Protein AF-A0A3C0IDY6-F1 (afdb_monomer_lite)

Sequence (272 aa):
MGIVRLNALDYLTVDVAVYFWAVVWLWIIHLKKWHWLWVAAPLACLHKEVFLALMIWVALALLIFPPCRAHWMPWREYWGVVLVCVLVLGWVSHQLPATGAPLHSNPVFTLLFYTKKMLLHPTRLWNGLLALATTFGALSWVLVFAKRTTLWQWGLPFWMGWLVIAHWLLALLAGDETTRIYFLSFPFAATWAAVVGKKTPWRLWVAAWLLSLPWLRVLGTIPERAIFWEAAHTWYVEFMPWGTQMGWAAYWLFCGGALWWFFEAKLRKTPL

Foldseek 3Di:
DQVCVLCVVVCPPQLVLLLVLLVVVVVCQVVVVLVCLLPSQLVSCVSPVVSLLLLVLLLVVCVVCVQPPDDRDHSVSSVVSSVSSVVSVVVCCVVCPDVPDPPCPDVVNLLVVLVVVCVVCVVLVLLLVLLLCLQQPLLVLVLVLLPPPPCPPPDLLVSLVSSLVSQSVVLSSNGQCSNVSNNSNCVSSVVNCVVSVVPPDVVLVVLRVVLNCVSPVVVDDQPDCVPCVVSNQCNRSSRPDPVVSVVSVVSSVVSSVVSVVVVVVVVVVDDD

pLDDT: mean 76.51, std 13.38, range [39.91, 94.56]

Radius of gyration: 19.97 Å; chains: 1; bounding box: 65×39×49 Å

Structure (mmCIF, N/CA/C/O backbone):
data_AF-A0A3C0IDY6-F1
#
_entry.id   AF-A0A3C0IDY6-F1
#
loop_
_atom_site.group_PDB
_atom_site.id
_atom_site.type_symbol
_atom_site.label_atom_id
_atom_site.label_alt_id
_atom_site.label_comp_id
_atom_site.label_asym_id
_atom_site.label_entity_id
_atom_site.label_seq_id
_atom_site.pdbx_PDB_ins_code
_atom_site.Cartn_x
_atom_site.Cartn_y
_atom_site.Cartn_z
_atom_site.occupancy
_atom_site.B_iso_or_equiv
_atom_site.auth_seq_id
_atom_site.auth_comp_id
_atom_site.auth_asym_id
_atom_site.auth_atom_id
_atom_site.pdbx_PDB_model_num
ATOM 1 N N . MET A 1 1 ? -3.046 -17.104 -7.832 1.00 46.84 1 MET A N 1
ATOM 2 C CA . MET A 1 1 ? -1.936 -16.500 -7.065 1.00 46.84 1 MET A CA 1
ATOM 3 C C . MET A 1 1 ? -0.765 -16.205 -8.003 1.00 46.84 1 MET A C 1
ATOM 5 O O . MET A 1 1 ? 0.365 -16.505 -7.661 1.00 46.84 1 MET A O 1
ATOM 9 N N . GLY A 1 2 ? -0.989 -15.649 -9.196 1.00 41.00 2 GLY A N 1
ATOM 10 C CA . GLY A 1 2 ? 0.091 -15.564 -10.179 1.00 41.00 2 GLY A CA 1
ATOM 11 C C . GLY A 1 2 ? 0.975 -14.316 -10.046 1.00 41.00 2 GLY A C 1
ATOM 12 O O . GLY A 1 2 ? 2.184 -14.462 -9.951 1.00 41.00 2 GLY A O 1
ATOM 13 N N . ILE A 1 3 ? 0.402 -13.118 -9.865 1.00 48.12 3 ILE A N 1
ATOM 14 C CA . ILE A 1 3 ? 1.191 -11.895 -9.573 1.00 48.12 3 ILE A CA 1
ATOM 15 C C . ILE A 1 3 ? 1.840 -11.977 -8.177 1.00 48.12 3 ILE A C 1
ATOM 17 O O . ILE A 1 3 ? 2.997 -11.613 -7.997 1.00 48.12 3 ILE A O 1
ATOM 21 N N . VAL A 1 4 ? 1.127 -12.565 -7.207 1.00 47.84 4 VAL A N 1
ATOM 22 C CA . VAL A 1 4 ? 1.654 -12.846 -5.859 1.00 47.84 4 VAL A CA 1
ATOM 23 C C . VAL A 1 4 ? 2.837 -13.820 -5.908 1.00 47.84 4 VAL A C 1
ATOM 25 O O . VAL A 1 4 ? 3.793 -13.619 -5.175 1.00 47.84 4 VAL A O 1
ATOM 28 N N . ARG A 1 5 ? 2.817 -14.843 -6.780 1.00 43.38 5 ARG A N 1
ATOM 29 C CA . ARG A 1 5 ? 3.939 -15.789 -6.957 1.00 43.38 5 ARG A CA 1
ATOM 30 C C . ARG A 1 5 ? 5.095 -15.221 -7.791 1.00 43.38 5 ARG A C 1
ATOM 32 O O . ARG A 1 5 ? 6.237 -15.554 -7.509 1.00 43.38 5 ARG A O 1
ATOM 39 N N . LEU A 1 6 ? 4.816 -14.384 -8.792 1.00 50.59 6 LEU A N 1
ATOM 40 C CA . LEU A 1 6 ? 5.847 -13.661 -9.552 1.00 50.59 6 LEU A CA 1
ATOM 41 C C . LEU A 1 6 ? 6.638 -12.735 -8.646 1.00 50.59 6 LEU A C 1
ATOM 43 O O . LEU A 1 6 ? 7.865 -12.736 -8.683 1.00 50.59 6 LEU A O 1
ATOM 47 N N . ASN A 1 7 ? 5.922 -12.019 -7.780 1.00 50.59 7 ASN A N 1
ATOM 48 C CA . ASN A 1 7 ? 6.568 -11.272 -6.731 1.00 50.59 7 ASN A CA 1
ATOM 49 C C . ASN A 1 7 ? 7.201 -12.243 -5.722 1.00 50.59 7 ASN A C 1
ATOM 51 O O . ASN A 1 7 ? 8.327 -11.960 -5.369 1.00 50.59 7 ASN A O 1
ATOM 55 N N . ALA A 1 8 ? 6.601 -13.391 -5.327 1.00 45.78 8 ALA A N 1
ATOM 56 C CA . ALA A 1 8 ? 7.147 -14.371 -4.344 1.00 45.78 8 ALA A CA 1
ATOM 57 C C . ALA A 1 8 ? 8.604 -14.797 -4.578 1.00 45.78 8 ALA A C 1
ATOM 59 O O . ALA A 1 8 ? 9.310 -15.074 -3.611 1.00 45.78 8 ALA A O 1
ATOM 60 N N . LEU A 1 9 ? 9.066 -14.816 -5.828 1.00 45.81 9 LEU A N 1
ATOM 61 C CA . LEU A 1 9 ? 10.470 -15.077 -6.162 1.00 45.81 9 LEU A CA 1
ATOM 62 C C . LEU A 1 9 ? 11.402 -13.893 -5.805 1.00 45.81 9 LEU A C 1
ATOM 64 O O . LEU A 1 9 ? 12.546 -14.122 -5.435 1.00 45.81 9 LEU A O 1
ATOM 68 N N . ASP A 1 10 ? 10.891 -12.657 -5.815 1.00 45.09 10 ASP A N 1
ATOM 69 C CA . ASP A 1 10 ? 11.504 -11.422 -5.278 1.00 45.09 10 ASP A CA 1
ATOM 70 C C . ASP A 1 10 ? 11.309 -11.251 -3.747 1.00 45.09 10 ASP A C 1
ATOM 72 O O . ASP A 1 10 ? 12.002 -10.452 -3.111 1.00 45.09 10 ASP A O 1
ATOM 76 N N . TYR A 1 11 ? 10.381 -11.992 -3.108 1.00 43.34 11 TYR A N 1
ATOM 77 C CA . TYR A 1 11 ? 10.133 -11.866 -1.655 1.00 43.34 11 TYR A CA 1
ATOM 78 C C . TYR A 1 11 ? 11.366 -12.279 -0.848 1.00 43.34 11 TYR A C 1
ATOM 80 O O . TYR A 1 11 ? 11.607 -11.700 0.206 1.00 43.34 11 TYR A O 1
ATOM 88 N N . LEU A 1 12 ? 12.159 -13.244 -1.322 1.00 45.22 12 LEU A N 1
ATOM 89 C CA . LEU A 1 12 ? 13.204 -13.867 -0.507 1.00 45.22 12 LEU A CA 1
ATOM 90 C C . LEU A 1 12 ? 14.382 -12.938 -0.159 1.00 45.22 12 LEU A C 1
ATOM 92 O O . LEU A 1 12 ? 15.139 -13.275 0.746 1.00 45.22 12 LEU A O 1
ATOM 96 N N . THR A 1 13 ? 14.539 -11.778 -0.813 1.00 54.22 13 THR A N 1
ATOM 97 C CA . THR A 1 13 ? 15.751 -10.950 -0.645 1.00 54.22 13 THR A CA 1
ATOM 98 C C . THR A 1 13 ? 15.511 -9.497 -0.231 1.00 54.22 13 THR A C 1
ATOM 100 O O . THR A 1 13 ? 16.341 -8.956 0.495 1.00 54.22 13 THR A O 1
ATOM 103 N N . VAL A 1 14 ? 14.404 -8.848 -0.622 1.00 56.62 14 VAL A N 1
ATOM 104 C CA . VAL A 1 14 ? 14.234 -7.394 -0.376 1.00 56.62 14 VAL A CA 1
ATOM 105 C C . VAL A 1 14 ? 12.885 -7.025 0.245 1.00 56.62 14 VAL A C 1
ATOM 107 O O . VAL A 1 14 ? 12.83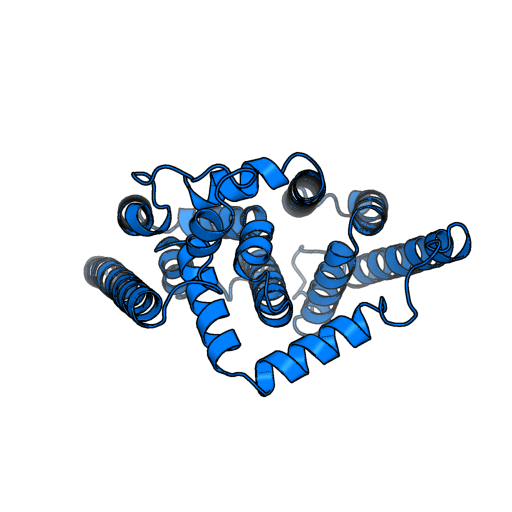0 -6.167 1.129 1.00 56.62 14 VAL A O 1
ATOM 110 N N . ASP A 1 15 ? 11.801 -7.688 -0.160 1.00 69.25 15 ASP A N 1
ATOM 111 C CA . ASP A 1 15 ? 10.452 -7.272 0.239 1.00 69.25 15 ASP A CA 1
ATOM 112 C C . ASP A 1 15 ? 9.974 -7.956 1.535 1.00 69.25 15 ASP A C 1
ATOM 114 O O . ASP A 1 15 ? 9.156 -7.384 2.254 1.00 69.25 15 ASP A O 1
ATOM 118 N N . VAL A 1 16 ? 10.525 -9.121 1.919 1.00 73.38 16 VAL A N 1
ATOM 119 C CA . VAL A 1 16 ? 10.210 -9.790 3.206 1.00 73.38 16 VAL A CA 1
ATOM 120 C C . VAL A 1 16 ? 10.501 -8.902 4.407 1.00 73.38 16 VAL A C 1
ATOM 122 O O . VAL A 1 16 ? 9.680 -8.846 5.322 1.00 73.38 16 VAL A O 1
ATOM 125 N N . ALA A 1 17 ? 11.613 -8.164 4.394 1.00 78.31 17 ALA A N 1
ATOM 126 C CA . ALA A 1 17 ? 11.917 -7.215 5.460 1.00 78.31 17 ALA A CA 1
ATOM 127 C C . ALA A 1 17 ? 10.828 -6.135 5.563 1.00 78.31 17 ALA A C 1
ATOM 129 O O . ALA A 1 17 ? 10.402 -5.792 6.664 1.00 78.31 17 ALA A O 1
ATOM 130 N N . VAL A 1 18 ? 10.311 -5.652 4.427 1.00 82.50 18 VAL A N 1
ATOM 131 C CA . VAL A 1 18 ? 9.225 -4.663 4.408 1.00 82.50 18 VAL A CA 1
ATOM 132 C C . VAL A 1 18 ? 7.944 -5.251 4.999 1.00 82.50 18 VAL A C 1
ATOM 134 O O . VAL A 1 18 ? 7.324 -4.627 5.857 1.00 82.50 18 VAL A O 1
ATOM 137 N N . TYR A 1 19 ? 7.563 -6.470 4.615 1.00 83.62 19 TYR A N 1
ATOM 138 C CA . TYR A 1 19 ? 6.390 -7.129 5.197 1.00 83.62 19 TYR A CA 1
ATOM 139 C C . TYR A 1 19 ? 6.555 -7.387 6.697 1.00 83.62 19 TYR A C 1
ATOM 141 O O . TYR A 1 19 ? 5.626 -7.134 7.462 1.00 83.62 19 TYR A O 1
ATOM 149 N N . PHE A 1 20 ? 7.733 -7.839 7.131 1.00 87.94 20 PHE A N 1
ATOM 150 C CA . PHE A 1 20 ? 8.047 -8.056 8.541 1.00 87.94 20 PHE A CA 1
ATOM 151 C C . PHE A 1 20 ? 7.887 -6.765 9.347 1.00 87.94 20 PHE A C 1
ATOM 153 O O . PHE A 1 20 ? 7.113 -6.729 10.303 1.00 87.94 20 PHE A O 1
ATOM 160 N N . TRP A 1 21 ? 8.542 -5.681 8.927 1.00 90.31 21 TRP A N 1
ATOM 161 C CA . TRP A 1 21 ? 8.467 -4.395 9.617 1.00 90.31 21 TRP A CA 1
ATOM 162 C C . TRP A 1 21 ? 7.068 -3.776 9.557 1.00 90.31 21 TRP A C 1
ATOM 164 O O . TRP A 1 21 ? 6.627 -3.192 10.545 1.00 90.31 21 TRP A O 1
ATOM 174 N N . ALA A 1 22 ? 6.324 -3.962 8.463 1.00 87.56 22 ALA A N 1
ATOM 175 C CA . ALA A 1 22 ? 4.920 -3.565 8.385 1.00 87.56 22 ALA A CA 1
ATOM 176 C C . ALA A 1 22 ? 4.062 -4.315 9.417 1.00 87.56 22 ALA A C 1
ATOM 178 O O . ALA A 1 22 ? 3.267 -3.691 10.118 1.00 87.56 22 ALA A O 1
ATOM 179 N N . VAL A 1 23 ? 4.248 -5.630 9.574 1.00 89.00 23 VAL A N 1
ATOM 180 C CA . VAL A 1 23 ? 3.539 -6.434 10.586 1.00 89.00 23 VAL A CA 1
ATOM 181 C C . VAL A 1 23 ? 3.952 -6.045 12.006 1.00 89.00 23 VAL A C 1
ATOM 183 O O . VAL A 1 23 ? 3.082 -5.892 12.861 1.00 89.00 23 VAL A O 1
ATOM 186 N N . VAL A 1 24 ? 5.243 -5.819 12.267 1.00 90.94 24 VAL A N 1
ATOM 187 C CA . VAL A 1 24 ? 5.731 -5.316 13.565 1.00 90.94 24 VAL A CA 1
ATOM 188 C C . VAL A 1 24 ? 5.105 -3.958 13.878 1.00 90.94 24 VAL A C 1
ATOM 190 O O . VAL A 1 24 ? 4.615 -3.746 14.986 1.00 90.94 24 VAL A O 1
ATOM 193 N N . TRP A 1 25 ? 5.042 -3.051 12.904 1.00 88.31 25 TRP A N 1
ATOM 194 C CA . TRP A 1 25 ? 4.421 -1.743 13.086 1.00 88.31 25 TRP A CA 1
ATOM 195 C C . TRP A 1 25 ? 2.923 -1.868 13.389 1.00 88.31 25 TRP A C 1
ATOM 197 O O . TRP A 1 25 ? 2.437 -1.277 14.356 1.00 88.31 25 TRP A O 1
ATOM 207 N N . LEU A 1 26 ? 2.202 -2.702 12.634 1.00 86.81 26 LEU A N 1
ATOM 208 C CA . LEU A 1 26 ? 0.798 -3.030 12.892 1.00 86.81 26 LEU A CA 1
ATOM 209 C C . LEU A 1 26 ? 0.589 -3.611 14.294 1.00 86.81 26 LEU A C 1
ATOM 211 O O . LEU A 1 26 ? -0.360 -3.230 14.978 1.00 86.81 26 LEU A O 1
ATOM 215 N N . TRP A 1 27 ? 1.478 -4.496 14.740 1.00 88.94 27 TRP A N 1
ATOM 216 C CA . TRP A 1 27 ? 1.440 -5.106 16.067 1.00 88.94 27 TRP A CA 1
ATOM 217 C C . TRP A 1 27 ? 1.642 -4.071 17.180 1.00 88.94 27 TRP A C 1
ATOM 219 O O . TRP A 1 27 ? 0.851 -4.028 18.125 1.00 88.94 27 TRP A O 1
ATOM 229 N N . ILE A 1 28 ? 2.626 -3.175 17.036 1.00 88.50 28 ILE A N 1
ATOM 230 C CA . ILE A 1 28 ? 2.872 -2.087 17.994 1.00 88.50 28 ILE A CA 1
ATOM 231 C C . ILE A 1 28 ? 1.655 -1.160 18.092 1.00 88.50 28 ILE A C 1
ATOM 233 O O . ILE A 1 28 ? 1.215 -0.840 19.201 1.00 88.50 28 ILE A O 1
ATOM 237 N N . ILE A 1 29 ? 1.088 -0.773 16.944 1.00 82.69 29 ILE A N 1
ATOM 238 C CA . ILE A 1 29 ? -0.122 0.053 16.863 1.00 82.69 29 ILE A CA 1
ATOM 239 C C . ILE A 1 29 ? -1.298 -0.655 17.546 1.00 82.69 29 ILE A C 1
ATOM 241 O O . ILE A 1 29 ? -2.003 -0.057 18.360 1.00 82.69 29 ILE A O 1
ATOM 245 N N . HIS A 1 30 ? -1.515 -1.934 17.234 1.00 82.56 30 HIS A N 1
ATOM 246 C CA . HIS A 1 30 ? -2.642 -2.708 17.746 1.00 82.56 30 HIS A CA 1
ATOM 247 C C . HIS A 1 30 ? -2.586 -2.875 19.269 1.00 82.56 30 HIS A C 1
ATOM 249 O O . HIS A 1 30 ? -3.591 -2.663 19.948 1.00 82.56 30 HIS A O 1
ATOM 255 N N . LEU A 1 31 ? -1.409 -3.197 19.815 1.00 86.06 31 LEU A N 1
ATOM 256 C CA . LEU A 1 31 ? -1.202 -3.357 21.256 1.00 86.06 31 LEU A CA 1
ATOM 257 C C . LEU A 1 31 ? -0.984 -2.033 22.001 1.00 86.06 31 LEU A C 1
ATOM 259 O O . LEU A 1 31 ? -0.837 -2.043 23.225 1.00 86.06 31 LEU A O 1
ATOM 263 N N . LYS A 1 32 ? -0.952 -0.899 21.287 1.00 83.12 32 LYS A N 1
ATOM 264 C CA . LYS A 1 32 ? -0.656 0.436 21.832 1.00 83.12 32 LYS A CA 1
ATOM 265 C C . LYS A 1 32 ? 0.682 0.489 22.582 1.00 83.12 32 LYS A C 1
ATOM 267 O O . LYS A 1 32 ? 0.827 1.196 23.580 1.00 83.12 32 LYS A O 1
ATOM 272 N N . LYS A 1 33 ? 1.673 -0.285 22.135 1.00 88.12 33 LYS A N 1
ATOM 273 C CA . LYS A 1 33 ? 2.988 -0.409 22.783 1.00 88.12 33 LYS A CA 1
ATOM 274 C C . LYS A 1 33 ? 3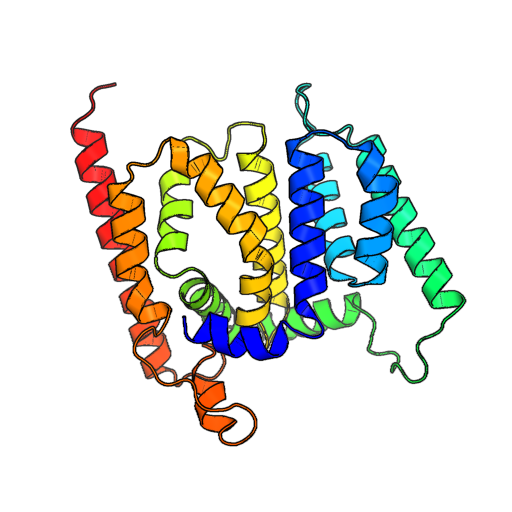.995 0.575 22.175 1.00 88.12 33 LYS A C 1
ATOM 276 O O . LYS A 1 33 ? 5.065 0.184 21.726 1.00 88.12 33 LYS A O 1
ATOM 281 N N . TRP A 1 34 ? 3.643 1.863 22.168 1.00 85.44 34 TRP A N 1
ATOM 282 C CA . TRP A 1 34 ? 4.334 2.934 21.427 1.00 85.44 34 TRP A CA 1
ATOM 283 C C . TRP A 1 34 ? 5.829 3.065 21.720 1.00 85.44 34 TRP A C 1
ATOM 285 O O . TRP A 1 34 ? 6.591 3.417 20.827 1.00 85.44 34 TRP A O 1
ATOM 295 N N . HIS A 1 35 ? 6.266 2.720 22.932 1.00 88.19 35 HIS A N 1
ATOM 296 C CA . HIS A 1 35 ? 7.684 2.725 23.295 1.00 88.19 35 HIS A CA 1
ATOM 297 C C . HIS A 1 35 ? 8.535 1.811 22.398 1.00 88.19 35 HIS A C 1
ATOM 299 O O . HIS A 1 35 ? 9.685 2.138 22.126 1.00 88.19 35 HIS A O 1
ATOM 305 N N . TRP A 1 36 ? 7.976 0.718 21.863 1.00 92.19 36 TRP A N 1
ATOM 306 C CA . TRP A 1 36 ? 8.699 -0.148 20.927 1.00 92.19 36 TRP A CA 1
ATOM 307 C C . TRP A 1 36 ? 8.991 0.523 19.583 1.00 92.19 36 TRP A C 1
ATOM 309 O O . TRP A 1 36 ? 9.916 0.090 18.899 1.00 92.19 36 TRP A O 1
ATOM 319 N N . LEU A 1 37 ? 8.277 1.596 19.207 1.00 90.31 37 LEU A N 1
ATOM 320 C CA . LEU A 1 37 ? 8.590 2.344 17.983 1.00 90.31 37 LEU A CA 1
ATOM 321 C C . LEU A 1 37 ? 9.973 2.991 18.045 1.00 90.31 37 LEU A C 1
ATOM 323 O O . LEU A 1 37 ? 10.623 3.073 17.012 1.00 90.31 37 LEU A O 1
ATOM 327 N N . TRP A 1 38 ? 10.460 3.374 19.230 1.00 92.25 38 TRP A N 1
ATOM 328 C CA . TRP A 1 38 ? 11.801 3.951 19.385 1.00 92.25 38 TRP A CA 1
ATOM 329 C C . TRP A 1 38 ? 12.922 3.002 18.957 1.00 92.25 38 TRP A C 1
ATOM 331 O O . TRP A 1 38 ? 13.994 3.465 18.589 1.00 92.25 38 TRP A O 1
ATOM 341 N N . VAL A 1 39 ? 12.672 1.689 18.974 1.00 93.00 39 VAL A N 1
ATOM 342 C CA . VAL A 1 39 ? 13.639 0.667 18.551 1.00 93.00 39 VAL A CA 1
ATOM 343 C C . VAL A 1 39 ? 13.281 0.117 17.174 1.00 93.00 39 VAL A C 1
ATOM 345 O O . VAL A 1 39 ? 14.129 0.047 16.289 1.00 93.00 39 VAL A O 1
ATOM 348 N N . ALA A 1 40 ? 12.014 -0.244 16.962 1.00 92.81 40 ALA A N 1
ATOM 349 C CA . ALA A 1 40 ? 11.573 -0.865 15.720 1.00 92.81 40 ALA A CA 1
ATOM 350 C C . ALA A 1 40 ? 11.665 0.087 14.520 1.00 92.81 40 ALA A C 1
ATOM 352 O O . ALA A 1 40 ? 12.053 -0.343 13.438 1.00 92.81 40 ALA A O 1
ATOM 353 N N . ALA A 1 41 ? 11.337 1.372 14.690 1.00 91.81 41 ALA A N 1
ATOM 354 C CA . ALA A 1 41 ? 11.311 2.308 13.573 1.00 91.81 41 ALA A CA 1
ATOM 355 C C . ALA A 1 41 ? 12.710 2.639 13.022 1.00 91.81 41 ALA A C 1
ATOM 357 O O . ALA A 1 41 ? 12.873 2.547 11.804 1.00 91.81 41 ALA A O 1
ATOM 358 N N . PRO A 1 42 ? 13.740 2.930 13.847 1.00 91.88 42 PRO A N 1
ATOM 359 C CA . PRO A 1 42 ? 15.095 3.113 13.327 1.00 91.88 42 PRO A CA 1
ATOM 360 C C . PRO A 1 42 ? 15.627 1.861 12.624 1.00 91.88 42 PRO A C 1
ATOM 362 O O . PRO A 1 42 ? 16.201 1.970 11.545 1.00 91.88 42 PRO A O 1
ATOM 365 N N . LEU A 1 43 ? 15.376 0.668 13.176 1.00 91.50 43 LEU A N 1
ATOM 366 C CA . LEU A 1 43 ? 15.780 -0.595 12.546 1.00 91.50 43 LEU A CA 1
ATOM 367 C C . LEU A 1 43 ? 15.064 -0.839 11.211 1.00 91.50 43 LEU A C 1
ATOM 369 O O . LEU A 1 43 ? 15.689 -1.300 10.256 1.00 91.50 43 LEU A O 1
ATOM 373 N N . ALA A 1 44 ? 13.773 -0.513 11.118 1.00 90.19 44 ALA A N 1
ATOM 374 C CA . ALA A 1 44 ? 13.020 -0.588 9.870 1.00 90.19 44 ALA A CA 1
ATOM 375 C C . ALA A 1 44 ? 13.559 0.402 8.825 1.00 90.19 44 ALA A C 1
ATOM 377 O O . ALA A 1 44 ? 13.760 0.029 7.670 1.00 90.19 44 ALA A O 1
ATOM 378 N N . CYS A 1 45 ? 13.855 1.637 9.243 1.00 87.50 45 CYS A N 1
ATOM 379 C CA . CYS A 1 45 ? 14.423 2.676 8.388 1.00 87.50 45 CYS A CA 1
ATOM 380 C C . CYS A 1 45 ? 15.808 2.292 7.852 1.00 87.50 45 CYS A C 1
ATOM 382 O O . CYS A 1 45 ? 16.071 2.509 6.673 1.00 87.50 45 CYS A O 1
ATOM 384 N N . LEU A 1 46 ? 16.656 1.670 8.680 1.00 85.44 46 LEU A N 1
ATOM 385 C CA . LEU A 1 46 ? 17.965 1.158 8.262 1.00 85.44 46 LEU A CA 1
ATOM 386 C C . LEU A 1 46 ? 17.864 0.044 7.213 1.00 85.44 46 LEU A C 1
ATOM 388 O O . LEU A 1 46 ? 18.724 -0.048 6.345 1.00 85.44 46 LEU A O 1
ATOM 392 N N . HIS A 1 47 ? 16.817 -0.785 7.267 1.00 84.94 47 HIS A N 1
ATOM 393 C CA . HIS A 1 47 ? 16.574 -1.790 6.230 1.00 84.94 47 HIS A CA 1
ATOM 394 C C . HIS A 1 47 ? 16.035 -1.168 4.935 1.00 84.94 47 HIS A C 1
ATOM 396 O O . HIS A 1 47 ? 16.473 -1.540 3.846 1.00 84.94 47 HIS A O 1
ATOM 402 N N . LYS A 1 48 ? 15.051 -0.261 5.035 1.00 81.06 48 LYS A N 1
ATOM 403 C CA . LYS A 1 48 ? 14.406 0.390 3.886 1.00 81.06 48 LYS A CA 1
ATOM 404 C C . LYS A 1 48 ? 13.928 1.805 4.217 1.00 81.06 48 LYS A C 1
ATOM 406 O O . LYS A 1 48 ? 13.085 2.012 5.087 1.00 81.06 48 LYS A O 1
ATOM 411 N N . GLU A 1 49 ? 14.331 2.762 3.387 1.00 75.81 49 GLU A N 1
ATOM 412 C CA . GLU A 1 49 ? 13.968 4.183 3.518 1.00 75.81 49 GLU A CA 1
ATOM 413 C C . GLU A 1 49 ? 12.461 4.465 3.382 1.00 75.81 49 GLU A C 1
ATOM 415 O O . GLU A 1 49 ? 11.965 5.467 3.899 1.00 75.81 49 GLU A O 1
ATOM 420 N N . VAL A 1 50 ? 11.702 3.568 2.735 1.00 78.38 50 VAL A N 1
ATOM 421 C CA . VAL A 1 50 ? 10.243 3.716 2.571 1.00 78.38 50 VAL A CA 1
ATOM 422 C C . VAL A 1 50 ? 9.525 3.855 3.917 1.00 78.38 50 VAL A C 1
ATOM 424 O O . VAL A 1 50 ? 8.524 4.563 4.009 1.00 78.38 50 VAL A O 1
ATOM 427 N N . PHE A 1 51 ? 10.061 3.253 4.985 1.00 84.25 51 PHE A N 1
ATOM 428 C CA . PHE A 1 51 ? 9.502 3.383 6.329 1.00 84.25 51 PHE A CA 1
ATOM 429 C C . PHE A 1 51 ? 9.573 4.811 6.851 1.00 84.25 51 PHE A C 1
ATOM 431 O O . PHE A 1 51 ? 8.592 5.284 7.422 1.00 84.25 51 PHE A O 1
ATOM 438 N N . LEU A 1 52 ? 10.665 5.532 6.585 1.00 86.88 52 LEU A N 1
ATOM 439 C CA . LEU A 1 52 ? 10.775 6.932 6.975 1.00 86.88 52 LEU A CA 1
ATOM 440 C C . LEU A 1 52 ? 9.724 7.781 6.246 1.00 86.88 52 LEU A C 1
ATOM 442 O O . LEU A 1 52 ? 9.049 8.591 6.879 1.00 86.88 52 LEU A O 1
ATOM 446 N N . ALA A 1 53 ? 9.529 7.559 4.942 1.00 84.38 53 ALA A N 1
ATOM 447 C CA . ALA A 1 53 ? 8.522 8.279 4.160 1.00 84.38 53 ALA A CA 1
ATOM 448 C C . ALA A 1 53 ? 7.098 8.042 4.694 1.00 84.38 53 ALA A C 1
ATOM 450 O O . ALA A 1 53 ? 6.334 8.989 4.895 1.00 84.38 53 ALA A O 1
ATOM 451 N N . LEU A 1 54 ? 6.754 6.786 4.992 1.00 83.75 54 LEU A N 1
ATOM 452 C CA . LEU A 1 54 ? 5.471 6.426 5.600 1.00 83.75 54 LEU A CA 1
ATOM 453 C C . LEU A 1 54 ? 5.304 7.044 6.982 1.00 83.75 54 LEU A C 1
ATOM 455 O O . LEU A 1 54 ? 4.217 7.505 7.335 1.00 83.75 54 LEU A O 1
ATOM 459 N N . MET A 1 55 ? 6.380 7.071 7.765 1.00 86.25 55 MET A N 1
ATOM 460 C CA . MET A 1 55 ? 6.335 7.665 9.082 1.00 86.25 55 MET A CA 1
ATOM 461 C C . MET A 1 55 ? 6.095 9.167 9.009 1.00 86.25 55 MET A C 1
ATOM 463 O O . MET A 1 55 ? 5.202 9.651 9.697 1.00 86.25 55 MET A O 1
ATOM 467 N N . ILE A 1 56 ? 6.822 9.884 8.152 1.00 87.50 56 ILE A N 1
ATOM 468 C CA . ILE A 1 56 ? 6.617 11.317 7.911 1.00 87.50 56 ILE A CA 1
ATOM 469 C C . ILE A 1 56 ? 5.176 11.574 7.469 1.00 87.50 56 ILE A C 1
ATOM 471 O O . ILE A 1 56 ? 4.532 12.476 7.995 1.00 87.50 56 ILE A O 1
ATOM 475 N N . TRP A 1 57 ? 4.630 10.754 6.570 1.00 84.94 57 TRP A N 1
ATOM 476 C CA . TRP A 1 57 ? 3.244 10.889 6.128 1.00 84.94 57 TRP A CA 1
ATOM 477 C C . TRP A 1 57 ? 2.240 10.783 7.283 1.00 84.94 57 TRP A C 1
ATOM 479 O O . TRP A 1 57 ? 1.357 11.628 7.424 1.00 84.94 57 TRP A O 1
ATOM 489 N N . VAL A 1 58 ? 2.393 9.781 8.152 1.00 81.62 58 VAL A N 1
ATOM 490 C CA . VAL A 1 58 ? 1.556 9.644 9.354 1.00 81.62 58 VAL A CA 1
ATOM 491 C C . VAL A 1 58 ? 1.772 10.815 10.315 1.00 81.62 58 VAL A C 1
ATOM 493 O O . VAL A 1 58 ? 0.802 11.312 10.882 1.00 81.62 58 VAL A O 1
ATOM 496 N N . ALA A 1 59 ? 3.005 11.306 10.467 1.00 84.25 59 ALA A N 1
ATOM 497 C CA . ALA A 1 59 ? 3.314 12.469 11.298 1.00 84.25 59 ALA A CA 1
ATOM 498 C C . ALA A 1 59 ? 2.613 13.740 10.790 1.00 84.25 59 ALA A C 1
ATOM 500 O O . ALA A 1 59 ? 2.044 14.492 11.581 1.00 84.25 59 ALA A O 1
ATOM 501 N N . LEU A 1 60 ? 2.604 13.958 9.471 1.00 84.75 60 LEU A N 1
ATOM 502 C CA . LEU A 1 60 ? 1.889 15.056 8.819 1.00 84.75 60 LEU A CA 1
ATOM 503 C C . LEU A 1 60 ? 0.374 14.907 8.983 1.00 84.75 60 LEU A C 1
ATOM 505 O O . LEU A 1 60 ? -0.306 15.870 9.334 1.00 84.75 60 LEU A O 1
ATOM 509 N N . ALA A 1 61 ? -0.160 13.698 8.805 1.00 79.50 61 ALA A N 1
ATOM 510 C CA . ALA A 1 61 ? -1.572 13.426 9.054 1.00 79.50 61 ALA A CA 1
ATOM 511 C C . ALA A 1 61 ? -1.953 13.688 10.526 1.00 79.50 61 ALA A C 1
ATOM 513 O O . ALA A 1 61 ? -3.015 14.247 10.781 1.00 79.50 61 ALA A O 1
ATOM 514 N N . LEU A 1 62 ? -1.075 13.380 11.489 1.00 78.50 62 LEU A N 1
ATOM 515 C CA . LEU A 1 62 ? -1.246 13.717 12.912 1.00 78.50 62 LEU A CA 1
ATOM 516 C C . LEU A 1 62 ? -1.229 15.227 13.194 1.00 78.50 62 LEU A C 1
ATOM 518 O O . LEU A 1 62 ? -1.815 15.644 14.190 1.00 78.50 62 LEU A O 1
ATOM 522 N N . LEU A 1 63 ? -0.588 16.045 12.350 1.00 79.50 63 LEU A N 1
ATOM 523 C CA . LEU A 1 63 ? -0.637 17.509 12.461 1.00 79.50 63 LEU A CA 1
ATOM 524 C C . LEU A 1 63 ? -1.956 18.083 11.931 1.00 79.50 63 LEU A C 1
ATOM 526 O O . LEU A 1 63 ? -2.527 18.969 12.559 1.00 79.50 63 LEU A O 1
ATOM 530 N N . ILE A 1 64 ? -2.432 17.584 10.785 1.00 79.00 64 ILE A N 1
ATOM 531 C CA . ILE A 1 64 ? -3.672 18.051 10.137 1.00 79.00 64 ILE A CA 1
ATOM 532 C C . ILE A 1 64 ? -4.904 17.572 10.912 1.00 79.00 64 ILE A C 1
ATOM 534 O O . ILE A 1 64 ? -5.879 18.306 11.067 1.00 79.00 64 ILE A O 1
ATOM 538 N N . PHE A 1 65 ? -4.847 16.342 11.421 1.00 74.62 65 PHE A N 1
ATOM 539 C CA . PHE A 1 65 ? -5.892 15.704 12.212 1.00 74.62 65 PHE A CA 1
ATOM 540 C C . PHE A 1 65 ? -5.372 15.474 13.634 1.00 74.62 65 PHE A C 1
ATOM 542 O O . PHE A 1 65 ? -5.132 14.321 14.018 1.00 74.62 65 PHE A O 1
ATOM 549 N N . PRO A 1 66 ? -5.161 16.552 14.419 1.00 65.12 66 PRO A N 1
ATOM 550 C CA . PRO A 1 66 ? -4.661 16.421 15.774 1.00 65.12 66 PRO A CA 1
ATOM 551 C C . PRO A 1 66 ? -5.619 15.515 16.545 1.00 65.12 66 PRO A C 1
ATOM 553 O O . PRO A 1 66 ? -6.835 15.727 16.498 1.00 65.12 66 PRO A O 1
ATOM 556 N N . PRO A 1 67 ? -5.112 14.472 17.222 1.00 60.16 67 PRO A N 1
ATOM 557 C CA . PRO A 1 67 ? -5.974 13.486 17.843 1.00 60.16 67 PRO A CA 1
ATOM 558 C C . PRO A 1 67 ? -6.882 14.182 18.859 1.00 60.16 67 PRO A C 1
ATOM 560 O O . PRO A 1 67 ? -6.413 14.703 19.873 1.00 60.16 67 PRO A O 1
ATOM 563 N N . CYS A 1 68 ? -8.192 14.186 18.596 1.00 50.88 68 CYS A N 1
ATOM 564 C CA . CYS A 1 68 ? -9.205 14.611 19.554 1.00 50.88 68 CYS A CA 1
ATOM 565 C C . CYS A 1 68 ? -9.167 13.667 20.765 1.00 50.88 68 CYS A C 1
ATOM 567 O O . CYS A 1 68 ? -9.869 12.665 20.777 1.00 50.88 68 CYS A O 1
ATOM 569 N N . ARG A 1 69 ? -8.302 13.969 21.745 1.00 48.88 69 ARG A N 1
ATOM 570 C CA . ARG A 1 69 ? -8.139 13.421 23.115 1.00 48.88 69 ARG A CA 1
ATOM 571 C C . ARG A 1 69 ? -8.119 11.892 23.328 1.00 48.88 69 ARG A C 1
ATOM 573 O O . ARG A 1 69 ? -7.717 11.461 24.403 1.00 48.88 69 ARG A O 1
ATOM 580 N N . ALA A 1 70 ? -8.443 11.054 22.349 1.00 49.69 70 ALA A N 1
ATOM 581 C CA . ALA A 1 70 ? -8.630 9.620 22.525 1.00 49.69 70 ALA A CA 1
ATOM 582 C C . ALA A 1 70 ? -7.572 8.793 21.766 1.00 49.69 70 ALA A C 1
ATOM 584 O O . ALA A 1 70 ? -7.748 8.355 20.633 1.00 49.69 70 ALA A O 1
ATOM 585 N N . HIS A 1 71 ? -6.479 8.518 22.482 1.00 52.56 71 HIS A N 1
ATOM 586 C CA . HIS A 1 71 ? -5.866 7.181 22.586 1.00 52.56 71 HIS A CA 1
ATOM 587 C C . HIS A 1 71 ? -5.087 6.574 21.414 1.00 52.56 71 HIS A C 1
ATOM 589 O O . HIS A 1 71 ? -4.891 5.355 21.422 1.00 52.56 71 HIS A O 1
ATOM 595 N N . TRP A 1 72 ? -4.604 7.361 20.453 1.00 62.31 72 TRP A N 1
ATOM 596 C CA . TRP A 1 72 ? -3.958 6.765 19.282 1.00 62.31 72 TRP A CA 1
ATOM 597 C C . TRP A 1 72 ? -2.447 6.909 19.159 1.00 62.31 72 TRP A C 1
ATOM 599 O O . TRP A 1 72 ? -1.849 5.945 18.743 1.00 62.31 72 TRP A O 1
ATOM 609 N N . MET A 1 73 ? -1.823 8.013 19.563 1.00 66.12 73 MET A N 1
ATOM 610 C CA . MET A 1 73 ? -0.398 8.118 19.931 1.00 66.12 73 MET A CA 1
ATOM 611 C C . MET A 1 73 ? -0.138 9.590 20.275 1.00 66.12 73 MET A C 1
ATOM 613 O O . MET A 1 73 ? -0.714 10.464 19.615 1.00 66.12 73 MET A O 1
ATOM 617 N N . PRO A 1 74 ? 0.687 9.922 21.278 1.00 76.81 74 PRO A N 1
ATOM 618 C CA . PRO A 1 74 ? 1.063 11.308 21.516 1.00 76.81 74 PRO A CA 1
ATOM 619 C C . PRO A 1 74 ? 1.860 11.813 20.310 1.00 76.81 74 PRO A C 1
ATOM 621 O O . PRO A 1 74 ? 2.952 11.325 20.032 1.00 76.81 74 PRO A O 1
ATOM 624 N N . TRP A 1 75 ? 1.318 12.784 19.570 1.00 81.25 75 TRP A N 1
ATOM 625 C CA . TRP A 1 75 ? 1.948 13.294 18.343 1.00 81.25 75 TRP A CA 1
ATOM 626 C C . TRP A 1 75 ? 3.404 13.728 18.582 1.00 81.25 75 TRP A C 1
ATOM 628 O O . TRP A 1 75 ? 4.264 13.470 17.748 1.00 81.25 75 TRP A O 1
ATOM 638 N N . ARG A 1 76 ? 3.699 14.299 19.759 1.00 84.56 76 ARG A N 1
ATOM 639 C CA . ARG A 1 76 ? 5.057 14.681 20.178 1.00 84.56 76 ARG A CA 1
ATOM 640 C C . ARG A 1 76 ? 6.013 13.492 20.234 1.00 84.56 76 ARG A C 1
ATOM 642 O O . ARG A 1 76 ? 7.128 13.593 19.739 1.00 84.56 76 ARG A O 1
ATOM 649 N N . GLU A 1 77 ? 5.573 12.372 20.806 1.00 84.75 77 GLU A N 1
ATOM 650 C CA . GLU A 1 77 ? 6.374 11.145 20.854 1.00 84.75 77 GLU A CA 1
ATOM 651 C C . GLU A 1 77 ? 6.613 10.609 19.445 1.00 84.75 77 GLU A C 1
ATOM 653 O O . GLU A 1 77 ? 7.730 10.224 19.123 1.00 84.75 77 GLU A O 1
ATOM 658 N N . TYR A 1 78 ? 5.595 10.653 18.580 1.00 87.69 78 TYR A N 1
ATOM 659 C CA . TYR A 1 78 ? 5.721 10.197 17.196 1.00 87.69 78 TYR A CA 1
ATOM 660 C C . TYR A 1 78 ? 6.766 11.007 16.423 1.00 87.69 78 TYR A C 1
ATOM 662 O O . TYR A 1 78 ? 7.643 10.434 15.780 1.00 87.69 78 TYR A O 1
ATOM 670 N N . TRP A 1 79 ? 6.722 12.337 16.537 1.00 89.06 79 TRP A N 1
ATOM 671 C CA . TRP A 1 79 ? 7.739 13.216 15.957 1.00 89.06 79 TRP A CA 1
ATOM 672 C C . TRP A 1 79 ? 9.130 12.981 16.553 1.00 89.06 79 TRP A C 1
ATOM 674 O O . TRP A 1 79 ? 10.113 13.033 15.818 1.00 89.06 79 TRP A O 1
ATOM 684 N N . GLY A 1 80 ? 9.215 12.652 17.845 1.00 91.62 80 GLY A N 1
ATOM 685 C CA . GLY A 1 80 ? 10.458 12.216 18.480 1.00 91.62 80 GLY A CA 1
ATOM 686 C C . GLY A 1 80 ? 11.050 10.971 17.813 1.00 91.62 80 GLY A C 1
ATOM 687 O O . GLY A 1 80 ? 12.227 10.969 17.459 1.00 91.62 80 GLY A O 1
ATOM 688 N N . VAL A 1 81 ? 10.229 9.948 17.552 1.00 92.00 81 VAL A N 1
ATOM 689 C CA . VAL A 1 81 ? 10.673 8.735 16.842 1.00 92.00 81 VAL A CA 1
ATOM 690 C C . VAL A 1 81 ? 11.109 9.059 15.407 1.00 92.00 81 VAL A C 1
ATOM 692 O O . VAL A 1 81 ? 12.151 8.572 14.970 1.00 92.00 81 VAL A O 1
ATOM 695 N N . VAL A 1 82 ? 10.360 9.896 14.676 1.00 92.38 82 VAL A N 1
ATOM 696 C CA . VAL A 1 82 ? 10.740 10.339 13.318 1.00 92.38 82 VAL A CA 1
ATOM 697 C C . VAL A 1 82 ? 12.106 11.025 13.334 1.00 92.38 82 VAL A C 1
ATOM 699 O O . VAL A 1 82 ? 12.964 10.685 12.522 1.00 92.38 82 VAL A O 1
ATOM 702 N N . LEU A 1 83 ? 12.336 11.941 14.279 1.00 94.06 83 LEU A N 1
ATOM 703 C CA . LEU A 1 83 ? 13.614 12.637 14.424 1.00 94.06 83 LEU A CA 1
ATOM 704 C C . LEU A 1 83 ? 14.760 11.655 14.689 1.00 94.06 83 LEU A C 1
ATOM 706 O O . LEU A 1 83 ? 15.798 11.748 14.040 1.00 94.06 83 LEU A O 1
ATOM 710 N N . VAL A 1 84 ? 14.566 10.681 15.584 1.00 94.56 84 VAL A N 1
ATOM 711 C CA . VAL A 1 84 ? 15.571 9.636 15.833 1.00 94.56 84 VAL A CA 1
ATOM 712 C C . VAL A 1 84 ? 15.862 8.832 14.572 1.00 94.56 84 VAL A C 1
ATOM 714 O O . VAL A 1 84 ? 17.027 8.581 14.286 1.00 94.56 84 VAL A O 1
ATOM 717 N N . CYS A 1 85 ? 14.850 8.47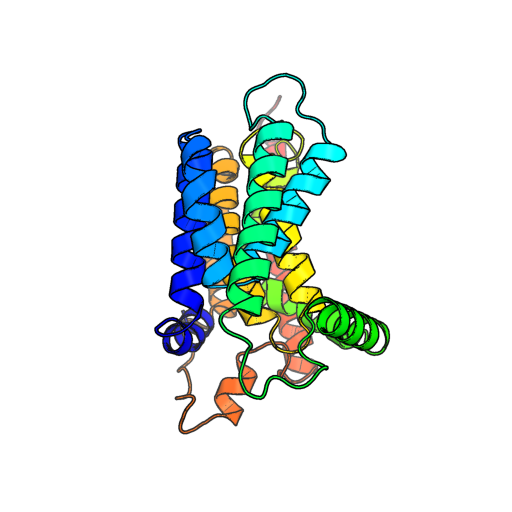0 13.782 1.00 92.69 85 CYS A N 1
ATOM 718 C CA . CYS A 1 85 ? 15.069 7.751 12.525 1.00 92.69 85 CYS A CA 1
ATOM 719 C C . CYS A 1 85 ? 15.920 8.567 11.542 1.00 92.69 85 CYS A C 1
ATOM 721 O O . CYS A 1 85 ? 16.846 8.019 10.949 1.00 92.69 85 CYS A O 1
ATOM 723 N N . VAL A 1 86 ? 15.651 9.872 11.406 1.00 91.81 86 VAL A N 1
ATOM 724 C CA . VAL A 1 86 ? 16.449 10.783 10.564 1.00 91.81 86 VAL A CA 1
ATOM 725 C C . VAL A 1 86 ? 17.890 10.874 11.065 1.00 91.81 86 VAL A C 1
ATOM 727 O O . VAL A 1 86 ? 18.817 10.774 10.266 1.00 91.81 86 VAL A O 1
ATOM 730 N N . LEU A 1 87 ? 18.094 11.024 12.377 1.00 93.06 87 LEU A N 1
ATOM 731 C CA . LEU A 1 87 ? 19.428 11.107 12.977 1.00 93.06 87 LEU A CA 1
ATOM 732 C C . LEU A 1 87 ? 20.213 9.802 12.810 1.00 93.06 87 LEU A C 1
ATOM 734 O O . LEU A 1 87 ? 21.379 9.843 12.431 1.00 93.06 87 LEU A O 1
ATOM 738 N N . VAL A 1 88 ? 19.579 8.651 13.046 1.00 91.69 88 VAL A N 1
ATOM 739 C CA . VAL A 1 88 ? 20.197 7.328 12.876 1.00 91.69 88 VAL A CA 1
ATOM 740 C C . VAL A 1 88 ? 20.558 7.085 11.414 1.00 91.69 88 VAL A C 1
ATOM 742 O O . VAL A 1 88 ? 21.686 6.689 11.134 1.00 91.69 88 VAL A O 1
ATOM 745 N N . LEU A 1 89 ? 19.650 7.366 10.476 1.00 87.00 89 LEU A N 1
ATOM 746 C CA . LEU A 1 89 ? 19.936 7.243 9.046 1.00 87.00 89 LEU A CA 1
ATOM 747 C C . LEU A 1 89 ? 21.056 8.183 8.604 1.00 87.00 89 LEU A C 1
ATOM 749 O O . LEU A 1 89 ? 21.956 7.752 7.887 1.00 87.00 89 LEU A O 1
ATOM 753 N N . GLY A 1 90 ? 21.033 9.441 9.049 1.00 85.38 90 GLY A N 1
ATOM 754 C CA . GLY A 1 90 ? 22.081 10.415 8.749 1.00 85.38 90 GLY A CA 1
ATOM 755 C C . GLY A 1 90 ? 23.440 9.988 9.302 1.00 85.38 90 GLY A C 1
ATOM 756 O O . GLY A 1 90 ? 24.438 10.035 8.587 1.00 85.38 90 GLY A O 1
ATOM 757 N N . TRP A 1 91 ? 23.473 9.495 10.543 1.00 88.50 91 TRP A N 1
ATOM 758 C CA . TRP A 1 91 ? 24.680 8.961 11.169 1.00 88.50 91 TRP A CA 1
ATOM 759 C C . TRP A 1 91 ? 25.224 7.746 10.419 1.00 88.50 91 TRP A C 1
ATOM 761 O O . TRP A 1 91 ? 26.397 7.724 10.057 1.00 88.50 91 TRP A O 1
ATOM 771 N N . VAL A 1 92 ? 24.382 6.747 10.143 1.00 86.69 92 VAL A N 1
ATOM 772 C CA . VAL A 1 92 ? 24.798 5.536 9.422 1.00 86.69 92 VAL A CA 1
ATOM 773 C C . VAL A 1 92 ? 25.270 5.876 8.014 1.00 86.69 92 VAL A C 1
ATOM 775 O O . VAL A 1 92 ? 26.314 5.382 7.611 1.00 86.69 92 VAL A O 1
ATOM 778 N N . SER A 1 93 ? 24.584 6.772 7.304 1.00 82.06 93 SER A N 1
ATOM 779 C CA . SER A 1 93 ? 24.997 7.215 5.965 1.00 82.06 93 SER A CA 1
ATOM 780 C C . SER A 1 93 ? 26.338 7.954 5.975 1.00 82.06 93 SER A C 1
ATOM 782 O O . SER A 1 93 ? 27.096 7.863 5.015 1.00 82.06 93 SER A O 1
ATOM 784 N N . HIS A 1 94 ? 26.649 8.679 7.055 1.00 83.50 94 HIS A N 1
ATOM 785 C CA . HIS A 1 94 ? 27.942 9.341 7.231 1.00 83.50 94 HIS A CA 1
ATOM 786 C C . HIS A 1 94 ? 29.070 8.344 7.541 1.00 83.50 94 HIS A C 1
ATOM 788 O O . HIS A 1 94 ? 30.177 8.494 7.034 1.00 83.50 94 HIS A O 1
ATOM 794 N N . GLN A 1 95 ? 28.811 7.339 8.383 1.00 87.12 95 GLN A N 1
ATOM 795 C CA . GLN A 1 95 ? 29.811 6.332 8.771 1.00 87.12 95 GLN A CA 1
ATOM 796 C C . GLN A 1 95 ? 30.029 5.261 7.694 1.00 87.12 95 GLN A C 1
ATOM 798 O O . GLN A 1 95 ? 31.129 4.733 7.551 1.00 87.12 95 GLN A O 1
ATOM 803 N N . LEU A 1 96 ? 28.979 4.939 6.941 1.00 81.69 96 LEU A N 1
ATOM 804 C CA . LEU A 1 96 ? 28.956 3.951 5.867 1.00 81.69 96 LEU A CA 1
ATOM 805 C C . LEU A 1 96 ? 28.487 4.632 4.572 1.00 81.69 96 LEU A C 1
ATOM 807 O O . LEU A 1 96 ? 27.382 4.352 4.097 1.00 81.69 96 LEU A O 1
ATOM 811 N N . PRO A 1 97 ? 29.285 5.555 4.003 1.00 70.81 97 PRO A N 1
ATOM 812 C CA . PRO A 1 97 ? 28.928 6.201 2.750 1.00 70.81 97 PRO A CA 1
ATOM 813 C C . PRO A 1 97 ? 28.781 5.132 1.667 1.00 70.81 97 PRO A C 1
ATOM 815 O O . PRO A 1 97 ? 29.667 4.294 1.486 1.00 70.81 97 PRO A O 1
ATOM 818 N N . ALA A 1 98 ? 27.651 5.147 0.959 1.00 64.75 98 ALA A N 1
ATOM 819 C CA . ALA A 1 98 ? 27.385 4.196 -0.111 1.00 64.75 98 ALA A CA 1
ATOM 820 C C . ALA A 1 98 ? 28.474 4.323 -1.187 1.00 64.75 98 ALA A C 1
ATOM 822 O O . ALA A 1 98 ? 28.535 5.305 -1.931 1.00 64.75 98 ALA A O 1
ATOM 823 N N . THR A 1 99 ? 29.365 3.339 -1.255 1.00 51.22 99 THR A N 1
ATOM 824 C CA . THR A 1 99 ? 30.452 3.296 -2.228 1.00 51.22 99 THR A CA 1
ATOM 825 C C . THR A 1 99 ? 29.865 3.211 -3.637 1.00 51.22 99 THR A C 1
ATOM 827 O O . THR A 1 99 ? 29.286 2.202 -4.028 1.00 51.22 99 THR A O 1
ATOM 830 N N . GLY A 1 100 ? 29.993 4.296 -4.406 1.00 54.09 100 GLY A N 1
ATOM 831 C CA . GLY A 1 100 ? 29.583 4.347 -5.813 1.00 54.09 100 GLY A CA 1
ATOM 832 C C . GLY A 1 100 ? 28.126 4.733 -6.082 1.00 54.09 100 GLY A C 1
ATOM 833 O O . GLY A 1 100 ? 27.694 4.627 -7.228 1.00 54.09 100 GLY A O 1
ATOM 834 N N . ALA A 1 101 ? 27.365 5.203 -5.088 1.00 52.16 101 ALA A N 1
ATOM 835 C CA . ALA A 1 101 ? 26.035 5.746 -5.353 1.00 52.16 101 ALA A CA 1
ATOM 836 C C . ALA A 1 101 ? 26.169 7.095 -6.098 1.00 52.16 101 ALA A C 1
ATOM 838 O O . ALA A 1 101 ? 26.753 8.035 -5.549 1.00 52.16 101 ALA A O 1
ATOM 839 N N . PRO A 1 102 ? 25.704 7.217 -7.357 1.00 53.00 102 PRO A N 1
ATOM 840 C CA . PRO A 1 102 ? 25.797 8.476 -8.087 1.00 53.00 102 PRO A CA 1
ATOM 841 C C . PRO A 1 102 ? 25.016 9.560 -7.340 1.00 53.00 102 PRO A C 1
ATOM 843 O O . PRO A 1 102 ? 23.978 9.272 -6.761 1.00 53.00 102 PRO A O 1
ATOM 846 N N . LEU A 1 103 ? 25.443 10.823 -7.430 1.00 45.34 103 LEU A N 1
ATOM 847 C CA . LEU A 1 103 ? 24.795 12.001 -6.815 1.00 45.34 103 LEU A CA 1
ATOM 848 C C . LEU A 1 103 ? 23.268 12.113 -7.101 1.00 45.34 103 LEU A C 1
ATOM 850 O O . LEU A 1 103 ? 22.551 12.860 -6.439 1.00 45.34 103 LEU A O 1
ATOM 854 N N . HIS A 1 104 ? 22.768 11.352 -8.081 1.00 41.88 104 HIS A N 1
ATOM 855 C CA . HIS A 1 104 ? 21.360 11.174 -8.445 1.00 41.88 104 HIS A CA 1
ATOM 856 C C . HIS A 1 104 ? 20.558 10.216 -7.544 1.00 41.88 104 HIS A C 1
ATOM 858 O O . HIS A 1 104 ? 19.338 10.162 -7.673 1.00 41.88 104 HIS A O 1
ATOM 864 N N . SER A 1 105 ? 21.180 9.495 -6.611 1.00 54.22 105 SER A N 1
ATOM 865 C CA . SER A 1 105 ? 20.510 8.593 -5.664 1.00 54.22 105 SER A CA 1
ATOM 866 C C . SER A 1 105 ? 19.901 9.323 -4.463 1.00 54.22 105 SER A C 1
ATOM 868 O O . SER A 1 105 ? 19.760 8.748 -3.389 1.00 54.22 105 SER A O 1
ATOM 870 N N . ASN A 1 106 ? 19.554 10.604 -4.611 1.00 60.91 106 ASN A N 1
ATOM 871 C CA . ASN A 1 106 ? 18.790 11.317 -3.599 1.00 60.91 106 ASN A CA 1
ATOM 872 C C . ASN A 1 106 ? 17.296 10.960 -3.774 1.00 60.91 106 ASN A C 1
ATOM 874 O O . ASN A 1 106 ? 16.729 11.222 -4.848 1.00 60.91 106 ASN A O 1
ATOM 878 N N . PRO A 1 107 ? 16.633 10.394 -2.749 1.00 64.56 107 PRO A N 1
ATOM 879 C CA . PRO A 1 107 ? 15.230 9.981 -2.822 1.00 64.56 107 PRO A CA 1
ATOM 880 C C . PRO A 1 107 ? 14.285 11.122 -3.209 1.00 64.56 107 PRO A C 1
ATOM 882 O O . PRO A 1 107 ? 13.302 10.899 -3.913 1.00 64.56 107 PRO A O 1
ATOM 885 N N . VAL A 1 108 ? 14.604 12.361 -2.819 1.00 65.88 108 VAL A N 1
ATOM 886 C CA . VAL A 1 108 ? 13.804 13.550 -3.151 1.00 65.88 108 VAL A CA 1
ATOM 887 C C . VAL A 1 108 ? 13.887 13.865 -4.641 1.00 65.88 108 VAL A C 1
ATOM 889 O O . VAL A 1 108 ? 12.858 14.062 -5.284 1.00 65.88 108 VAL A O 1
ATOM 892 N N . PHE A 1 109 ? 15.092 13.867 -5.216 1.00 68.19 109 PHE A N 1
ATOM 893 C CA . PHE A 1 109 ? 15.267 14.074 -6.657 1.00 68.19 109 PHE A CA 1
ATOM 894 C C . PHE A 1 109 ? 14.622 12.952 -7.464 1.00 68.19 109 PHE A C 1
ATOM 896 O O . PHE A 1 109 ? 13.992 13.221 -8.482 1.00 68.19 109 PHE A O 1
ATOM 903 N N . THR A 1 110 ? 14.718 11.716 -6.978 1.00 69.62 110 THR A N 1
ATOM 904 C CA . THR A 1 110 ? 14.068 10.551 -7.585 1.00 69.62 110 THR A CA 1
ATOM 905 C C . THR A 1 110 ? 12.546 10.711 -7.588 1.00 69.62 110 THR A C 1
ATOM 907 O O . THR A 1 110 ? 11.905 10.554 -8.627 1.00 69.62 110 THR A O 1
ATOM 910 N N . LEU A 1 111 ? 11.961 11.116 -6.458 1.00 70.25 111 LEU A N 1
ATOM 911 C CA . LEU A 1 111 ? 10.523 11.344 -6.336 1.00 70.25 111 LEU A CA 1
ATOM 912 C C . LEU A 1 111 ? 10.054 12.510 -7.216 1.00 70.25 111 LEU A C 1
ATOM 914 O O . LEU A 1 111 ? 9.054 12.375 -7.918 1.00 70.25 111 LEU A O 1
ATOM 918 N N . LEU A 1 112 ? 10.793 13.622 -7.264 1.00 75.62 112 LEU A N 1
ATOM 919 C CA . LEU A 1 112 ? 10.501 14.746 -8.163 1.00 75.62 112 LEU A CA 1
ATOM 920 C C . LEU A 1 112 ? 10.627 14.352 -9.640 1.00 75.62 112 LEU A C 1
ATOM 922 O O . LEU A 1 112 ? 9.786 14.737 -10.453 1.00 75.62 112 LEU A O 1
ATOM 926 N N . PHE A 1 113 ? 11.642 13.562 -9.991 1.00 78.62 113 PHE A N 1
ATOM 927 C CA . PHE A 1 113 ? 11.846 13.057 -11.345 1.00 78.62 113 PHE A CA 1
ATOM 928 C C . PHE A 1 113 ? 10.674 12.181 -11.791 1.00 78.62 113 PHE A C 1
ATOM 930 O O . PHE A 1 113 ? 10.100 12.423 -12.855 1.00 78.62 113 PHE A O 1
ATOM 937 N N . TYR A 1 114 ? 10.263 11.214 -10.969 1.00 77.38 114 TYR A N 1
ATOM 938 C CA . TYR A 1 114 ? 9.114 10.373 -11.286 1.00 77.38 114 TYR A CA 1
ATOM 939 C C . TYR A 1 114 ? 7.794 11.141 -11.257 1.00 77.38 114 TYR A C 1
ATOM 941 O O . TYR A 1 114 ? 6.957 10.905 -12.125 1.00 77.38 114 TYR A O 1
ATOM 949 N N . THR A 1 115 ? 7.634 12.120 -10.361 1.00 79.50 115 THR A N 1
ATOM 950 C CA . THR A 1 115 ? 6.475 13.028 -10.358 1.00 79.50 115 THR A CA 1
ATOM 951 C C . THR A 1 115 ? 6.388 13.786 -11.683 1.00 79.50 115 THR A C 1
ATOM 953 O O . THR A 1 115 ? 5.350 13.775 -12.342 1.00 79.50 115 THR A O 1
ATOM 956 N N . LYS A 1 116 ? 7.497 14.383 -12.141 1.00 84.50 116 LYS A N 1
ATOM 957 C CA . LYS A 1 116 ? 7.572 15.057 -13.445 1.00 84.50 116 LYS A CA 1
ATOM 958 C C . LYS A 1 116 ? 7.240 14.091 -14.584 1.00 84.50 116 LYS A C 1
ATOM 960 O O . LYS A 1 116 ? 6.435 14.420 -15.449 1.00 84.50 116 LYS A O 1
ATOM 965 N N . LYS A 1 117 ? 7.823 12.889 -14.580 1.00 80.25 117 LYS A N 1
ATOM 966 C CA . LYS A 1 117 ? 7.585 11.855 -15.601 1.00 80.25 117 LYS A CA 1
ATOM 967 C C . LYS A 1 117 ? 6.120 11.399 -15.618 1.00 80.25 117 LYS A C 1
ATOM 969 O O . LYS A 1 117 ? 5.574 11.160 -16.689 1.00 80.25 117 LYS A O 1
ATOM 974 N N . MET A 1 118 ? 5.473 11.316 -14.456 1.00 81.56 118 MET A N 1
ATOM 975 C CA . MET A 1 118 ? 4.053 10.990 -14.315 1.00 81.56 118 MET A CA 1
ATOM 976 C C . MET A 1 118 ? 3.156 12.100 -14.878 1.00 81.56 118 MET A C 1
ATOM 978 O O . MET A 1 118 ? 2.213 11.798 -15.603 1.00 81.56 118 MET A O 1
ATOM 982 N N . LEU A 1 119 ? 3.475 13.371 -14.612 1.00 83.81 119 LEU A N 1
ATOM 983 C CA . LEU A 1 119 ? 2.736 14.516 -15.161 1.00 83.81 119 LEU A CA 1
ATOM 984 C C . LEU A 1 119 ? 2.878 14.633 -16.686 1.00 83.81 119 LEU A C 1
ATOM 986 O O . LEU A 1 119 ? 1.921 14.992 -17.364 1.00 83.81 119 LEU A O 1
ATOM 990 N N . LEU A 1 120 ? 4.053 14.305 -17.232 1.00 87.56 120 LEU A N 1
ATOM 991 C CA . LEU A 1 120 ? 4.311 14.340 -18.676 1.00 87.56 120 LEU A CA 1
ATOM 992 C C . LEU A 1 120 ? 3.691 13.156 -19.436 1.00 87.56 120 LEU A C 1
ATOM 994 O O . LEU A 1 120 ? 3.441 13.261 -20.635 1.00 87.56 120 LEU A O 1
ATOM 998 N N . HIS A 1 121 ? 3.432 12.035 -18.760 1.00 85.88 121 HIS A N 1
ATOM 999 C CA . HIS A 1 121 ? 2.873 10.827 -19.364 1.00 85.88 121 HIS A CA 1
ATOM 1000 C C . HIS A 1 121 ? 1.632 10.365 -18.587 1.00 85.88 121 HIS A C 1
ATOM 1002 O O . HIS A 1 121 ? 1.736 9.469 -17.745 1.00 85.88 121 HIS A O 1
ATOM 1008 N N . PRO A 1 122 ? 0.438 10.914 -18.881 1.00 82.88 122 PRO A N 1
ATOM 1009 C CA . PRO A 1 122 ? -0.789 10.608 -18.138 1.00 82.88 122 PRO A CA 1
ATOM 1010 C C . PRO A 1 122 ? -1.193 9.128 -18.213 1.00 82.88 122 PRO A C 1
ATOM 1012 O O . PRO A 1 122 ? -1.862 8.617 -17.316 1.00 82.88 122 PRO A O 1
ATOM 1015 N N . THR A 1 123 ? -0.723 8.401 -19.231 1.00 84.94 123 THR A N 1
ATOM 1016 C CA . THR A 1 123 ? -0.863 6.941 -19.330 1.00 84.94 123 THR A CA 1
ATOM 1017 C C . THR A 1 123 ? -0.251 6.206 -18.136 1.00 84.94 123 THR A C 1
ATOM 1019 O O . THR A 1 123 ? -0.730 5.140 -17.767 1.00 84.94 123 THR A O 1
ATOM 1022 N N . ARG A 1 124 ? 0.752 6.781 -17.461 1.00 82.06 124 ARG A N 1
ATOM 1023 C CA . ARG A 1 124 ? 1.334 6.218 -16.232 1.00 82.06 124 ARG A CA 1
ATOM 1024 C C . ARG A 1 124 ? 0.381 6.300 -15.049 1.00 82.06 124 ARG A C 1
ATOM 1026 O O . ARG A 1 124 ? 0.297 5.352 -14.278 1.00 82.06 124 ARG A O 1
ATOM 1033 N N . LEU A 1 125 ? -0.362 7.401 -14.926 1.00 84.19 125 LEU A N 1
ATOM 1034 C CA . LEU A 1 125 ? -1.394 7.538 -13.898 1.00 84.19 125 LEU A CA 1
ATOM 1035 C C . LEU A 1 125 ? -2.487 6.489 -14.107 1.00 84.19 125 LEU A C 1
ATOM 1037 O O . LEU A 1 125 ? -2.902 5.821 -13.163 1.00 84.19 125 LEU A O 1
ATOM 1041 N N . TRP A 1 126 ? -2.892 6.298 -15.363 1.00 86.38 126 TRP A N 1
ATOM 1042 C CA . TRP A 1 126 ? -3.827 5.248 -15.748 1.00 86.38 126 TRP A CA 1
ATOM 1043 C C . TRP A 1 126 ? -3.310 3.841 -15.413 1.00 86.38 126 TRP A C 1
ATOM 1045 O O . TRP A 1 126 ? -4.013 3.067 -14.761 1.00 86.38 126 TRP A O 1
ATOM 1055 N N . ASN A 1 127 ? -2.064 3.531 -15.781 1.00 85.94 127 ASN A N 1
ATOM 1056 C CA . ASN A 1 127 ? -1.429 2.254 -15.452 1.00 85.94 127 ASN A CA 1
ATOM 1057 C C . ASN A 1 127 ? -1.359 2.031 -13.940 1.00 85.94 127 ASN A C 1
ATOM 1059 O O . ASN A 1 127 ? -1.629 0.925 -13.491 1.00 85.94 127 ASN A O 1
ATOM 1063 N N . GLY A 1 128 ? -1.074 3.073 -13.156 1.00 85.94 128 GLY A N 1
ATOM 1064 C CA . GLY A 1 128 ? -1.075 3.003 -11.698 1.00 85.94 128 GLY A CA 1
ATOM 1065 C C . GLY A 1 128 ? -2.455 2.672 -11.117 1.00 85.94 128 GLY A C 1
ATOM 1066 O O . GLY A 1 128 ? -2.580 1.797 -10.262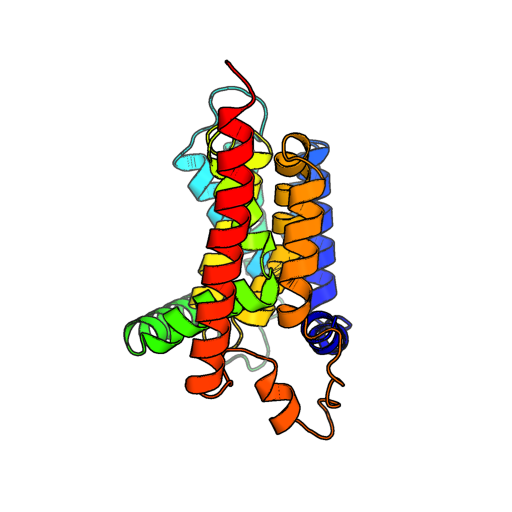 1.00 85.94 128 GLY A O 1
ATOM 1067 N N . LEU A 1 129 ? -3.525 3.286 -11.629 1.00 85.62 129 LEU A N 1
ATOM 1068 C CA . LEU A 1 129 ? -4.894 2.946 -11.214 1.00 85.62 129 LEU A CA 1
ATOM 1069 C C . LEU A 1 129 ? -5.255 1.493 -11.548 1.00 85.62 129 LEU A C 1
ATOM 1071 O O . LEU A 1 129 ? -5.857 0.792 -10.734 1.00 85.62 129 LEU A O 1
ATOM 1075 N N . LEU A 1 130 ? -4.864 1.014 -12.727 1.00 88.00 130 LEU A N 1
ATOM 1076 C CA . LEU A 1 130 ? -5.074 -0.379 -13.108 1.00 88.00 130 LEU A CA 1
ATOM 1077 C C . LEU A 1 130 ? -4.167 -1.348 -12.338 1.00 88.00 130 LEU A C 1
ATOM 1079 O O . LEU A 1 130 ? -4.596 -2.459 -12.034 1.00 88.00 130 LEU A O 1
ATOM 1083 N N . ALA A 1 131 ? -2.958 -0.934 -11.958 1.00 86.25 131 ALA A N 1
ATOM 1084 C CA . ALA A 1 131 ? -2.062 -1.710 -11.109 1.00 86.25 131 ALA A CA 1
ATOM 1085 C C . ALA A 1 131 ? -2.676 -1.940 -9.717 1.00 86.25 131 ALA A C 1
ATOM 1087 O O . ALA A 1 131 ? -2.601 -3.039 -9.162 1.00 86.25 131 ALA A O 1
ATOM 1088 N N . LEU A 1 132 ? -3.379 -0.944 -9.172 1.00 84.94 132 LEU A N 1
ATOM 1089 C CA . LEU A 1 132 ? -4.176 -1.098 -7.953 1.00 84.94 132 LEU A CA 1
ATOM 1090 C C . LEU A 1 132 ? -5.269 -2.164 -8.136 1.00 84.94 132 LEU A C 1
ATOM 1092 O O . LEU A 1 132 ? -5.440 -3.027 -7.268 1.00 84.94 132 LEU A O 1
ATOM 1096 N N . ALA A 1 133 ? -5.961 -2.153 -9.279 1.00 84.31 133 ALA A N 1
ATOM 1097 C CA . ALA A 1 133 ? -6.960 -3.162 -9.624 1.00 84.31 133 ALA A CA 1
ATOM 1098 C C . ALA A 1 133 ? -6.355 -4.569 -9.772 1.00 84.31 133 ALA A C 1
ATOM 1100 O O . ALA A 1 133 ? -6.937 -5.517 -9.254 1.00 84.31 133 ALA A O 1
ATOM 1101 N N . THR A 1 134 ? -5.171 -4.736 -10.376 1.00 81.12 134 THR A N 1
ATOM 1102 C CA . THR A 1 134 ? -4.491 -6.049 -10.402 1.00 81.12 134 THR A CA 1
ATOM 1103 C C . THR A 1 134 ? -4.082 -6.534 -9.026 1.00 81.12 134 THR A C 1
ATOM 1105 O O . THR A 1 134 ? -4.157 -7.731 -8.751 1.00 81.12 134 THR A O 1
ATOM 1108 N N . THR A 1 135 ? -3.630 -5.622 -8.167 1.00 80.56 135 THR A N 1
ATOM 1109 C CA . THR A 1 135 ? -3.061 -5.979 -6.868 1.00 80.56 135 THR A CA 1
ATOM 1110 C C . THR A 1 135 ? -4.141 -6.413 -5.887 1.00 80.56 135 THR A C 1
ATOM 1112 O O . THR A 1 135 ? -3.993 -7.419 -5.195 1.00 80.56 135 THR A O 1
ATOM 1115 N N . PHE A 1 136 ? -5.255 -5.680 -5.845 1.00 80.88 136 PHE A N 1
ATOM 1116 C CA . PHE A 1 136 ? -6.334 -5.921 -4.886 1.00 80.88 136 PHE A CA 1
ATOM 1117 C C . PHE A 1 136 ? -7.574 -6.571 -5.508 1.00 80.88 136 PHE A C 1
ATOM 1119 O O . PHE A 1 136 ? -8.482 -6.977 -4.782 1.00 80.88 136 PHE A O 1
ATOM 1126 N N . GLY A 1 137 ? -7.653 -6.671 -6.834 1.00 85.62 137 GLY A N 1
ATOM 1127 C CA . GLY A 1 137 ? -8.844 -7.144 -7.529 1.00 85.62 137 GLY A CA 1
ATOM 1128 C C . GLY A 1 137 ? -10.079 -6.326 -7.152 1.00 85.62 137 GLY A C 1
ATOM 1129 O O . GLY A 1 137 ? -10.032 -5.109 -6.949 1.00 85.62 137 GLY A O 1
ATOM 1130 N N . ALA A 1 138 ? -11.199 -7.022 -6.982 1.00 85.69 138 ALA A N 1
ATOM 1131 C CA . ALA A 1 138 ? -12.452 -6.438 -6.525 1.00 85.69 138 ALA A CA 1
ATOM 1132 C C . ALA A 1 138 ? -12.474 -6.135 -5.010 1.00 85.69 138 ALA A C 1
ATOM 1134 O O . ALA A 1 138 ? -13.405 -5.482 -4.539 1.00 85.69 138 ALA A O 1
ATOM 1135 N N . LEU A 1 139 ? -11.455 -6.537 -4.232 1.00 80.75 139 LEU A N 1
ATOM 1136 C CA . LEU A 1 139 ? -11.358 -6.175 -2.807 1.00 80.75 139 LEU A CA 1
ATOM 1137 C C . LEU A 1 139 ? -11.148 -4.667 -2.615 1.00 80.75 139 LEU A C 1
ATOM 1139 O O . LEU A 1 139 ? -11.607 -4.109 -1.620 1.00 80.75 139 LEU A O 1
ATOM 1143 N N . SER A 1 140 ? -10.529 -3.994 -3.589 1.00 82.75 140 SER A N 1
ATOM 1144 C CA . SER A 1 140 ? -10.429 -2.528 -3.620 1.00 82.75 140 SER A CA 1
ATOM 1145 C C . SER A 1 140 ? -11.808 -1.858 -3.521 1.00 82.75 140 SER A C 1
ATOM 1147 O O . SER A 1 140 ? -11.985 -0.919 -2.747 1.00 82.75 140 SER A O 1
ATOM 1149 N N . TRP A 1 141 ? -12.822 -2.397 -4.206 1.00 84.19 141 TRP A N 1
ATOM 1150 C CA . TRP A 1 141 ? -14.197 -1.898 -4.140 1.00 84.19 141 TRP A CA 1
ATOM 1151 C C . TRP A 1 141 ? -14.864 -2.148 -2.791 1.00 84.19 141 TRP A C 1
ATOM 1153 O O . TRP A 1 141 ? -15.613 -1.297 -2.318 1.00 84.19 141 TRP A O 1
ATOM 1163 N N . VAL A 1 142 ? -14.557 -3.261 -2.119 1.00 77.38 142 VAL A N 1
ATOM 1164 C CA . VAL A 1 142 ? -15.050 -3.506 -0.753 1.00 77.38 142 VAL A CA 1
ATOM 1165 C C . VAL A 1 142 ? -14.558 -2.413 0.196 1.00 77.38 142 VAL A C 1
ATOM 1167 O O . VAL A 1 142 ? -15.349 -1.893 0.981 1.00 77.38 142 VAL A O 1
ATOM 1170 N N . LEU A 1 143 ? -13.293 -1.998 0.077 1.00 74.25 143 LEU A N 1
ATOM 1171 C CA . LEU A 1 143 ? -12.740 -0.877 0.846 1.00 74.25 143 LEU A CA 1
ATOM 1172 C C . LEU A 1 143 ? -13.430 0.456 0.502 1.00 74.25 143 LEU A C 1
ATOM 1174 O O . LEU A 1 143 ? -13.716 1.254 1.396 1.00 74.25 143 LEU A O 1
ATOM 1178 N N . VAL A 1 144 ? -13.752 0.683 -0.777 1.00 77.44 144 VAL A N 1
ATOM 1179 C CA . VAL A 1 144 ? -14.474 1.881 -1.246 1.00 77.44 144 VAL A CA 1
ATOM 1180 C C . VAL A 1 144 ? -15.934 1.911 -0.781 1.00 77.44 144 VAL A C 1
ATOM 1182 O O . VAL A 1 144 ? -16.452 2.989 -0.506 1.00 77.44 144 VAL A O 1
ATOM 1185 N N . PHE A 1 145 ? -16.611 0.771 -0.652 1.00 74.06 145 PHE A N 1
ATOM 1186 C CA . PHE A 1 145 ? -18.028 0.724 -0.263 1.00 74.06 145 PHE A CA 1
ATOM 1187 C C . PHE A 1 145 ? -18.237 0.640 1.243 1.00 74.06 145 PHE A C 1
ATOM 1189 O O . PHE A 1 145 ? -19.135 1.287 1.785 1.00 74.06 145 PHE A O 1
ATOM 1196 N N . ALA A 1 146 ? -17.343 -0.038 1.959 1.00 64.69 146 ALA A N 1
ATOM 1197 C CA . ALA A 1 146 ? -17.353 -0.040 3.418 1.00 64.69 146 ALA A CA 1
ATOM 1198 C C . ALA A 1 146 ? -17.006 1.341 4.033 1.00 64.69 146 ALA A C 1
ATOM 1200 O O . ALA A 1 146 ? -17.117 1.575 5.240 1.00 64.69 146 ALA A O 1
ATOM 1201 N N . LYS A 1 147 ? -16.651 2.291 3.161 1.00 60.25 147 LYS A N 1
ATOM 1202 C CA . LYS A 1 147 ? -16.361 3.705 3.395 1.00 60.25 147 LYS A CA 1
ATOM 1203 C C . LYS A 1 147 ? -17.559 4.530 3.875 1.00 60.25 147 LYS A C 1
ATOM 1205 O O . LYS A 1 147 ? -17.337 5.565 4.498 1.00 60.25 147 LYS A O 1
ATOM 1210 N N . ARG A 1 148 ? -18.808 4.100 3.635 1.00 55.75 148 ARG A N 1
ATOM 1211 C CA . ARG A 1 148 ? -19.990 4.959 3.873 1.00 55.75 148 ARG A CA 1
ATOM 1212 C C . ARG A 1 148 ? -20.262 5.283 5.353 1.00 55.75 148 ARG A C 1
ATOM 1214 O O . ARG A 1 148 ? -21.002 6.220 5.614 1.00 55.75 148 ARG A O 1
ATOM 1221 N N . THR A 1 149 ? -19.653 4.579 6.316 1.00 50.84 149 THR A N 1
ATOM 1222 C CA . THR A 1 149 ? -19.897 4.820 7.758 1.00 50.84 149 THR A CA 1
ATOM 1223 C C . THR A 1 149 ? -18.651 4.850 8.656 1.00 50.84 149 THR A C 1
ATOM 1225 O O . THR A 1 149 ? -18.758 5.285 9.802 1.00 50.84 149 THR A O 1
ATOM 1228 N N . THR A 1 150 ? -17.470 4.432 8.179 1.00 54.31 150 THR A N 1
ATOM 1229 C CA . THR A 1 150 ? -16.337 4.088 9.074 1.00 54.31 150 THR A CA 1
ATOM 1230 C C . THR A 1 150 ? -15.054 4.895 8.884 1.00 54.31 150 THR A C 1
ATOM 1232 O O . THR A 1 150 ? -14.228 4.909 9.792 1.00 54.31 150 THR A O 1
ATOM 1235 N N . LEU A 1 151 ? -14.864 5.590 7.756 1.00 51.28 151 LEU A N 1
ATOM 1236 C CA . LEU A 1 151 ? -13.629 6.358 7.521 1.00 51.28 151 LEU A CA 1
ATOM 1237 C C . LEU A 1 151 ? -13.504 7.613 8.384 1.00 51.28 151 LEU A C 1
ATOM 1239 O O . LEU A 1 151 ? -12.399 8.086 8.587 1.00 51.28 151 LEU A O 1
ATOM 1243 N N . TRP A 1 152 ? -14.613 8.131 8.901 1.00 53.72 152 TRP A N 1
ATOM 1244 C CA . TRP A 1 152 ? -14.627 9.291 9.796 1.00 53.72 152 TRP A CA 1
ATOM 1245 C C . TRP A 1 152 ? -14.701 8.894 11.276 1.00 53.72 152 TRP A C 1
ATOM 1247 O O . TRP A 1 152 ? -14.795 9.752 12.150 1.00 53.72 152 TRP A O 1
ATOM 1257 N N . GLN A 1 153 ? -14.658 7.590 11.574 1.00 60.75 153 GLN A N 1
ATOM 1258 C CA . GLN A 1 153 ? -14.566 7.104 12.946 1.00 60.75 153 GLN A CA 1
ATOM 1259 C C . GLN A 1 153 ? -13.098 7.156 13.375 1.00 60.75 153 GLN A C 1
ATOM 1261 O O . GLN A 1 153 ? -12.279 6.350 12.930 1.00 60.75 153 GLN A O 1
ATOM 1266 N N . TRP A 1 154 ? -12.772 8.126 14.229 1.00 64.44 154 TRP A N 1
ATOM 1267 C CA . TRP A 1 154 ? -11.457 8.273 14.849 1.00 64.44 154 TRP A CA 1
ATOM 1268 C C . TRP A 1 154 ? -10.997 6.939 15.474 1.00 64.44 154 TRP A C 1
ATOM 1270 O O . TRP A 1 154 ? -11.690 6.379 16.323 1.00 64.44 154 TRP A O 1
ATOM 1280 N N . GLY A 1 155 ? -9.850 6.396 15.038 1.00 69.75 155 GLY A N 1
ATOM 1281 C CA . GLY A 1 155 ? -9.299 5.127 15.544 1.00 69.75 155 GLY A CA 1
ATOM 1282 C C . GLY A 1 155 ? -8.517 4.304 14.508 1.00 69.75 155 GLY A C 1
ATOM 1283 O O . GLY A 1 155 ? -8.105 4.823 13.475 1.00 69.75 155 GLY A O 1
ATOM 1284 N N . LEU A 1 156 ? -8.339 2.998 14.764 1.00 72.31 156 LEU A N 1
ATOM 1285 C CA . LEU A 1 156 ? -7.590 2.054 13.901 1.00 72.31 156 LEU A CA 1
ATOM 1286 C C . LEU A 1 156 ? -7.957 2.099 12.418 1.00 72.31 156 LEU A C 1
ATOM 1288 O O . LEU A 1 156 ? -7.044 2.172 11.598 1.00 72.31 156 LEU A O 1
ATOM 1292 N N . PRO A 1 157 ? -9.245 2.119 12.038 1.00 74.56 157 PRO A N 1
ATOM 1293 C CA . PRO A 1 157 ? -9.617 2.166 10.629 1.00 74.56 157 PRO A CA 1
ATOM 1294 C C . PRO A 1 157 ? -9.157 3.448 9.925 1.00 74.56 157 PRO A C 1
ATOM 1296 O O . PRO A 1 157 ? -8.792 3.388 8.755 1.00 74.56 157 PRO A O 1
ATOM 1299 N N . PHE A 1 158 ? -9.171 4.590 10.622 1.00 75.62 158 PHE A N 1
ATOM 1300 C CA . PHE A 1 158 ? -8.783 5.885 10.061 1.00 75.62 158 PHE A CA 1
ATOM 1301 C C . PHE A 1 158 ? -7.298 5.898 9.692 1.00 75.62 158 PHE A C 1
ATOM 1303 O O . PHE A 1 158 ? -6.934 6.166 8.549 1.00 75.62 158 PHE A O 1
ATOM 1310 N N . TRP A 1 159 ? -6.439 5.527 10.640 1.00 76.25 159 TRP A N 1
ATOM 1311 C CA . TRP A 1 159 ? -4.990 5.541 10.441 1.00 76.25 159 TRP A CA 1
ATOM 1312 C C . TRP A 1 159 ? -4.506 4.454 9.482 1.00 76.25 159 TRP A C 1
ATOM 1314 O O . TRP A 1 159 ? -3.594 4.697 8.695 1.00 76.25 159 TRP A O 1
ATOM 1324 N N . MET A 1 160 ? -5.150 3.282 9.482 1.00 78.75 160 MET A N 1
ATOM 1325 C CA . MET A 1 160 ? -4.889 2.248 8.475 1.00 78.75 160 MET A CA 1
ATOM 1326 C C . MET A 1 160 ? -5.244 2.734 7.067 1.00 78.75 160 MET A C 1
ATOM 1328 O O . MET A 1 160 ? -4.460 2.537 6.143 1.00 78.75 160 MET A O 1
ATOM 1332 N N . GLY A 1 161 ? -6.377 3.427 6.909 1.00 79.12 161 GLY A N 1
ATOM 1333 C CA . GLY A 1 161 ? -6.752 4.054 5.642 1.00 79.12 161 GLY A CA 1
ATOM 1334 C C . GLY A 1 161 ? -5.698 5.055 5.161 1.00 79.12 161 GLY A C 1
ATOM 1335 O O . GLY A 1 161 ? -5.299 5.008 4.000 1.00 79.12 161 GLY A O 1
ATOM 1336 N N . TRP A 1 162 ? -5.178 5.900 6.057 1.00 80.56 162 TRP A N 1
ATOM 1337 C CA . TRP A 1 162 ? -4.103 6.842 5.725 1.00 80.56 162 TRP A CA 1
ATOM 1338 C C . TRP A 1 162 ? -2.800 6.162 5.310 1.00 80.56 162 TRP A C 1
ATOM 1340 O O . TRP A 1 162 ? -2.184 6.613 4.349 1.00 80.56 162 TRP A O 1
ATOM 1350 N N . LEU A 1 163 ? -2.396 5.081 5.981 1.00 83.44 163 LEU A N 1
ATOM 1351 C CA . LEU A 1 163 ? -1.212 4.298 5.607 1.00 83.44 163 LEU A CA 1
ATOM 1352 C C . LEU A 1 163 ? -1.370 3.635 4.236 1.00 83.44 163 LEU A C 1
ATOM 1354 O O . LEU A 1 163 ? -0.433 3.648 3.439 1.00 83.44 163 LEU A O 1
ATOM 1358 N N . VAL A 1 164 ? -2.550 3.085 3.941 1.00 84.06 164 VAL A N 1
ATOM 1359 C CA . VAL A 1 164 ? -2.866 2.507 2.626 1.00 84.06 164 VAL A CA 1
ATOM 1360 C C . VAL A 1 164 ? -2.802 3.584 1.546 1.00 84.06 164 VAL A C 1
ATOM 1362 O O . VAL A 1 164 ? -2.116 3.397 0.545 1.00 84.06 164 VAL A O 1
ATOM 1365 N N . ILE A 1 165 ? -3.434 4.739 1.774 1.00 84.00 165 ILE A N 1
ATOM 1366 C CA . ILE A 1 165 ? -3.388 5.879 0.849 1.00 84.00 165 ILE A CA 1
ATOM 1367 C C . ILE A 1 165 ? -1.945 6.353 0.643 1.00 84.00 165 ILE A C 1
ATOM 1369 O O . ILE A 1 165 ? -1.555 6.586 -0.496 1.00 84.00 165 ILE A O 1
ATOM 1373 N N . ALA A 1 166 ? -1.139 6.439 1.704 1.00 84.12 166 ALA A N 1
ATOM 1374 C CA . ALA A 1 166 ? 0.268 6.826 1.617 1.00 84.12 166 ALA A CA 1
ATOM 1375 C C . ALA A 1 166 ? 1.045 5.906 0.673 1.00 84.12 166 ALA A C 1
ATOM 1377 O O . ALA A 1 166 ? 1.701 6.377 -0.251 1.00 84.12 166 ALA A O 1
ATOM 1378 N N . HIS A 1 167 ? 0.924 4.588 0.861 1.00 84.31 167 HIS A N 1
ATOM 1379 C CA . HIS A 1 167 ? 1.578 3.622 -0.018 1.00 84.31 167 HIS A CA 1
ATOM 1380 C C . HIS A 1 167 ? 1.063 3.711 -1.444 1.00 84.31 167 HIS A C 1
ATOM 1382 O O . HIS A 1 167 ? 1.838 3.567 -2.378 1.00 84.31 167 HIS A O 1
ATOM 1388 N N . TRP A 1 168 ? -0.238 3.926 -1.624 1.00 85.88 168 TRP A N 1
ATOM 1389 C CA . TRP A 1 168 ? -0.829 4.026 -2.950 1.00 85.88 168 TRP A CA 1
ATOM 1390 C C . TRP A 1 168 ? -0.338 5.264 -3.692 1.00 85.88 168 TRP A C 1
ATOM 1392 O O . TRP A 1 168 ? -0.049 5.180 -4.881 1.00 85.88 168 TRP A O 1
ATOM 1402 N N . LEU A 1 169 ? -0.183 6.389 -2.995 1.00 84.12 169 LEU A N 1
ATOM 1403 C CA . LEU A 1 169 ? 0.422 7.596 -3.550 1.00 84.12 169 LEU A CA 1
ATOM 1404 C C . LEU A 1 169 ? 1.908 7.382 -3.851 1.00 84.12 169 LEU A C 1
ATOM 1406 O O . LEU A 1 169 ? 2.354 7.728 -4.938 1.00 84.12 169 LEU A O 1
ATOM 1410 N N . LEU A 1 170 ? 2.661 6.750 -2.947 1.00 80.69 170 LEU A N 1
ATOM 1411 C CA . LEU A 1 170 ? 4.060 6.396 -3.199 1.00 80.69 170 LEU A CA 1
ATOM 1412 C C . LEU A 1 170 ? 4.200 5.448 -4.399 1.00 80.69 170 LEU A C 1
ATOM 1414 O O . LEU A 1 170 ? 5.095 5.641 -5.211 1.00 80.69 170 LEU A O 1
ATOM 1418 N N . ALA A 1 171 ? 3.293 4.480 -4.557 1.00 82.88 171 ALA A N 1
ATOM 1419 C CA . ALA A 1 171 ? 3.258 3.571 -5.700 1.00 82.88 171 ALA A CA 1
ATOM 1420 C C . ALA A 1 171 ? 3.007 4.322 -7.012 1.00 82.88 171 ALA A C 1
ATOM 1422 O O . ALA A 1 171 ? 3.723 4.097 -7.982 1.00 82.88 171 ALA A O 1
ATOM 1423 N N . LEU A 1 172 ? 2.044 5.252 -7.031 1.00 83.12 172 LEU A N 1
ATOM 1424 C CA . LEU A 1 172 ? 1.787 6.112 -8.192 1.00 83.12 172 LEU A CA 1
ATOM 1425 C C . LEU A 1 172 ? 3.019 6.939 -8.577 1.00 83.12 172 LEU A C 1
ATOM 1427 O O . LEU A 1 172 ? 3.314 7.100 -9.759 1.00 83.12 172 LEU A O 1
ATOM 1431 N N . LEU A 1 173 ? 3.748 7.436 -7.578 1.00 78.69 173 LEU A N 1
ATOM 1432 C CA . LEU A 1 173 ? 4.942 8.256 -7.765 1.00 78.69 173 LEU A CA 1
ATOM 1433 C C . LEU A 1 173 ? 6.217 7.446 -8.027 1.00 78.69 173 LEU A C 1
ATOM 1435 O O . LEU A 1 173 ? 7.247 8.044 -8.311 1.00 78.69 173 LEU A O 1
ATOM 1439 N N . ALA A 1 174 ? 6.182 6.117 -7.954 1.00 69.38 174 ALA A N 1
ATOM 1440 C CA . ALA A 1 174 ? 7.362 5.275 -8.144 1.00 69.38 174 ALA A CA 1
ATOM 1441 C C . ALA A 1 174 ? 7.614 4.865 -9.605 1.00 69.38 174 ALA A C 1
ATOM 1443 O O . ALA A 1 174 ? 8.600 4.193 -9.908 1.00 69.38 174 ALA A O 1
ATOM 1444 N N . GLY A 1 175 ? 6.750 5.284 -10.532 1.00 70.44 175 GLY A N 1
ATOM 1445 C CA . GLY A 1 175 ? 6.981 5.114 -11.962 1.00 70.44 175 GLY A CA 1
ATOM 1446 C C . GLY A 1 175 ? 6.703 3.699 -12.460 1.00 70.44 175 GLY A C 1
ATOM 1447 O O . GLY A 1 175 ? 5.548 3.344 -12.641 1.00 70.44 175 GLY A O 1
ATOM 1448 N N . ASP A 1 176 ? 7.749 2.935 -12.778 1.00 67.75 176 ASP A N 1
ATOM 1449 C CA . ASP A 1 176 ? 7.629 1.707 -13.582 1.00 67.75 176 ASP A CA 1
ATOM 1450 C C . ASP A 1 176 ? 7.485 0.419 -12.720 1.00 67.75 176 ASP A C 1
ATOM 1452 O O . ASP A 1 176 ? 7.300 -0.659 -13.267 1.00 67.75 176 ASP A O 1
ATOM 1456 N N . GLU A 1 177 ? 7.489 0.525 -11.378 1.00 71.06 177 GLU A N 1
ATOM 1457 C CA . GLU A 1 177 ? 7.272 -0.593 -10.425 1.00 71.06 177 GLU A CA 1
ATOM 1458 C C . GLU A 1 177 ? 5.968 -0.459 -9.599 1.00 71.06 177 GLU A C 1
ATOM 1460 O O . GLU A 1 177 ? 5.875 -0.926 -8.456 1.00 71.06 177 GLU A O 1
ATOM 1465 N N . THR A 1 178 ? 4.934 0.200 -10.140 1.00 80.50 178 THR A N 1
ATOM 1466 C CA . THR A 1 178 ? 3.732 0.560 -9.359 1.00 80.50 178 THR A CA 1
ATOM 1467 C C . THR A 1 178 ? 3.027 -0.648 -8.736 1.00 80.50 178 THR A C 1
ATOM 1469 O O . THR A 1 178 ? 2.674 -0.624 -7.556 1.00 80.50 178 THR A O 1
ATOM 1472 N N . THR A 1 179 ? 2.878 -1.742 -9.484 1.00 78.56 179 THR A N 1
ATOM 1473 C CA . THR A 1 179 ? 2.185 -2.963 -9.057 1.00 78.56 179 THR A CA 1
ATOM 1474 C C . THR A 1 179 ? 2.875 -3.581 -7.843 1.00 78.56 179 THR A C 1
ATOM 1476 O O . THR A 1 179 ? 2.215 -3.906 -6.856 1.00 78.56 179 THR A O 1
ATOM 1479 N N . ARG A 1 180 ? 4.210 -3.691 -7.871 1.00 76.94 180 ARG A N 1
ATOM 1480 C CA . ARG A 1 180 ? 5.010 -4.226 -6.757 1.00 76.94 180 ARG A CA 1
ATOM 1481 C C . ARG A 1 180 ? 4.837 -3.384 -5.494 1.00 76.94 180 ARG A C 1
ATOM 1483 O O . ARG A 1 180 ? 4.612 -3.932 -4.418 1.00 76.94 180 ARG A O 1
ATOM 1490 N N . ILE A 1 181 ? 4.870 -2.060 -5.620 1.00 78.06 181 ILE A N 1
ATOM 1491 C CA . ILE A 1 181 ? 4.765 -1.156 -4.467 1.00 78.06 181 ILE A CA 1
ATOM 1492 C C . ILE A 1 181 ? 3.341 -1.140 -3.903 1.00 78.06 181 ILE A C 1
ATOM 1494 O O . ILE A 1 181 ? 3.165 -1.106 -2.683 1.00 78.06 181 ILE A O 1
ATOM 1498 N N . TYR A 1 182 ? 2.312 -1.284 -4.745 1.00 83.88 182 TYR A N 1
ATOM 1499 C CA . TYR A 1 182 ? 0.957 -1.545 -4.260 1.00 83.88 182 TYR A CA 1
ATOM 1500 C C . TYR A 1 182 ? 0.890 -2.824 -3.418 1.00 83.88 182 TYR A C 1
ATOM 1502 O O . TYR A 1 182 ? 0.239 -2.817 -2.371 1.00 83.88 182 TYR A O 1
ATOM 1510 N N . PHE A 1 183 ? 1.582 -3.898 -3.815 1.00 80.88 183 PHE A N 1
ATOM 1511 C CA . PHE A 1 183 ? 1.630 -5.139 -3.034 1.00 80.88 183 PHE A CA 1
ATOM 1512 C C . PHE A 1 183 ? 2.289 -4.957 -1.663 1.00 80.88 183 PHE A C 1
ATOM 1514 O O . PHE A 1 183 ? 1.818 -5.553 -0.696 1.00 80.88 183 PHE A O 1
ATOM 1521 N N . LEU A 1 184 ? 3.285 -4.076 -1.526 1.00 81.00 184 LEU A N 1
ATOM 1522 C CA . LEU A 1 184 ? 3.894 -3.770 -0.221 1.00 81.00 184 LEU A CA 1
ATOM 1523 C C . LEU A 1 184 ? 2.882 -3.195 0.782 1.00 81.00 184 LEU A C 1
ATOM 1525 O O . LEU A 1 184 ? 3.026 -3.385 1.987 1.00 81.00 184 LEU A O 1
ATOM 1529 N N . SER A 1 185 ? 1.811 -2.557 0.300 1.00 83.44 185 SER A N 1
ATOM 1530 C CA . SER A 1 185 ? 0.731 -2.054 1.158 1.00 83.44 185 SER A CA 1
ATOM 1531 C C . SER A 1 185 ? -0.239 -3.136 1.650 1.00 83.44 185 SER A C 1
ATOM 1533 O O . SER A 1 185 ? -1.123 -2.844 2.459 1.00 83.44 185 SER A O 1
ATOM 1535 N N . PHE A 1 186 ? -0.085 -4.387 1.198 1.00 83.38 186 PHE A N 1
ATOM 1536 C CA . PHE A 1 186 ? -1.009 -5.481 1.492 1.00 83.38 186 PHE A CA 1
ATOM 1537 C C . PHE A 1 186 ? -1.247 -5.719 2.991 1.00 83.38 186 PHE A C 1
ATOM 1539 O O . PHE A 1 186 ? -2.414 -5.864 3.342 1.00 83.38 186 PHE A O 1
ATOM 1546 N N . PRO A 1 187 ? -0.249 -5.699 3.903 1.00 84.31 187 PRO A N 1
ATOM 1547 C CA . PRO A 1 187 ? -0.512 -5.852 5.336 1.00 84.31 187 PRO A CA 1
ATOM 1548 C C . PRO A 1 187 ? -1.476 -4.786 5.865 1.00 84.31 187 PRO A C 1
ATOM 1550 O O . PRO A 1 187 ? -2.459 -5.115 6.525 1.00 84.31 187 PRO A O 1
ATOM 1553 N N . PHE A 1 188 ? -1.257 -3.519 5.505 1.00 85.00 188 PHE A N 1
ATOM 1554 C CA . PHE A 1 188 ? -2.118 -2.411 5.918 1.00 85.00 188 PHE A CA 1
ATOM 1555 C C . PHE A 1 188 ? -3.510 -2.521 5.293 1.00 85.00 188 PHE A C 1
ATOM 1557 O O . PHE A 1 188 ? -4.510 -2.400 5.998 1.00 85.00 188 PHE A O 1
ATOM 1564 N N . ALA A 1 189 ? -3.589 -2.809 3.991 1.00 83.12 189 ALA A N 1
ATOM 1565 C CA . ALA A 1 189 ? -4.851 -2.955 3.274 1.00 83.12 189 ALA A CA 1
ATOM 1566 C C . ALA A 1 189 ? -5.668 -4.149 3.786 1.00 83.12 189 ALA A C 1
ATOM 1568 O O . ALA A 1 189 ? -6.875 -4.023 3.972 1.00 83.12 189 ALA A O 1
ATOM 1569 N N . ALA A 1 190 ? -5.020 -5.279 4.075 1.00 82.06 190 ALA A N 1
ATOM 1570 C CA . ALA A 1 190 ? -5.643 -6.478 4.624 1.00 82.06 190 ALA A CA 1
ATOM 1571 C C . ALA A 1 190 ? -6.103 -6.269 6.072 1.00 82.06 190 ALA A C 1
ATOM 1573 O O . ALA A 1 190 ? -7.221 -6.645 6.419 1.00 82.06 190 ALA A O 1
ATOM 1574 N N . THR A 1 191 ? -5.295 -5.624 6.923 1.00 81.56 191 THR A N 1
ATOM 1575 C CA . THR A 1 191 ? -5.724 -5.256 8.280 1.00 81.56 191 THR A CA 1
ATOM 1576 C C . THR A 1 191 ? -6.886 -4.269 8.236 1.00 81.56 191 THR A C 1
ATOM 1578 O O . THR A 1 191 ? -7.867 -4.448 8.956 1.00 81.56 191 THR A O 1
ATOM 1581 N N . TRP A 1 192 ? -6.832 -3.266 7.361 1.00 81.62 192 TRP A N 1
ATOM 1582 C CA . TRP A 1 192 ? -7.920 -2.310 7.183 1.00 81.62 192 TRP A CA 1
ATOM 1583 C C . TRP A 1 192 ? -9.207 -2.998 6.720 1.00 81.62 192 TRP A C 1
ATOM 1585 O O . TRP A 1 192 ? -10.256 -2.829 7.344 1.00 81.62 192 TRP A O 1
ATOM 1595 N N . ALA A 1 193 ? -9.097 -3.850 5.698 1.00 79.31 193 ALA A N 1
ATOM 1596 C CA . ALA A 1 193 ? -10.148 -4.729 5.203 1.00 79.31 193 ALA A CA 1
ATOM 1597 C C . ALA A 1 193 ? -10.746 -5.590 6.318 1.00 79.31 193 ALA A C 1
ATOM 1599 O O . ALA A 1 193 ? -11.961 -5.637 6.447 1.00 79.31 193 ALA A O 1
ATOM 1600 N N . ALA A 1 194 ? -9.931 -6.221 7.165 1.00 78.94 194 ALA A N 1
ATOM 1601 C CA . ALA A 1 194 ? -10.412 -7.058 8.261 1.00 78.94 194 ALA A CA 1
ATOM 1602 C C . ALA A 1 194 ? -11.146 -6.244 9.338 1.00 78.94 194 ALA A C 1
ATOM 1604 O O . ALA A 1 194 ? -12.209 -6.647 9.813 1.00 78.94 194 ALA A O 1
ATOM 1605 N N . VAL A 1 195 ? -10.610 -5.080 9.716 1.00 78.19 195 VAL A N 1
ATOM 1606 C CA . VAL A 1 195 ? -11.200 -4.219 10.751 1.00 78.19 195 VAL A CA 1
ATOM 1607 C C . VAL A 1 195 ? -12.531 -3.634 10.280 1.00 78.19 195 VAL A C 1
ATOM 1609 O O . VAL A 1 195 ? -13.527 -3.704 11.001 1.00 78.19 195 VAL A O 1
ATOM 1612 N N . VAL A 1 196 ? -12.570 -3.092 9.064 1.00 74.44 196 VAL A N 1
ATOM 1613 C CA . VAL A 1 196 ? -13.787 -2.546 8.448 1.00 74.44 196 VAL A CA 1
ATOM 1614 C C . VAL A 1 196 ? -14.762 -3.674 8.069 1.00 74.44 196 VAL A C 1
ATOM 1616 O O . VAL A 1 196 ? -15.984 -3.552 8.194 1.00 74.44 196 VAL A O 1
ATOM 1619 N N . GLY A 1 197 ? -14.216 -4.823 7.681 1.00 70.31 197 GLY A N 1
ATOM 1620 C CA . GLY A 1 197 ? -14.924 -6.020 7.253 1.00 70.31 197 GLY A CA 1
ATOM 1621 C C . GLY A 1 197 ? -15.779 -6.674 8.320 1.00 70.31 197 GLY A C 1
ATOM 1622 O O . GLY A 1 197 ? -16.748 -7.328 7.953 1.00 70.31 197 GLY A O 1
ATOM 1623 N N . LYS A 1 198 ? -15.517 -6.435 9.613 1.00 72.50 198 LYS A N 1
ATOM 1624 C CA . LYS A 1 198 ? -16.362 -6.931 10.717 1.00 72.50 198 LYS A CA 1
ATOM 1625 C C . LYS A 1 198 ? -17.832 -6.525 10.587 1.00 72.50 198 LYS A C 1
ATOM 1627 O O . LYS A 1 198 ? -18.706 -7.261 11.027 1.00 72.50 198 LYS A O 1
ATOM 1632 N N . LYS A 1 199 ? -18.112 -5.365 9.984 1.00 71.19 199 LYS A N 1
ATOM 1633 C CA . LYS A 1 199 ? -19.480 -4.871 9.738 1.00 71.19 199 LYS A CA 1
ATOM 1634 C C . LYS A 1 199 ? -20.005 -5.234 8.344 1.00 71.19 199 LYS A C 1
ATOM 1636 O O . LYS A 1 199 ? -21.170 -4.999 8.034 1.00 71.19 199 LYS A O 1
ATOM 1641 N N . THR A 1 200 ? -19.152 -5.800 7.495 1.00 74.19 200 THR A N 1
ATOM 1642 C CA . THR A 1 200 ? -19.474 -6.143 6.111 1.00 74.19 200 THR A CA 1
ATOM 1643 C C . THR A 1 200 ? -19.952 -7.597 6.052 1.00 74.19 200 THR A C 1
ATOM 1645 O O . THR A 1 200 ? -19.299 -8.476 6.611 1.00 74.19 200 THR A O 1
ATOM 1648 N N . PRO A 1 201 ? -21.080 -7.909 5.389 1.00 78.38 201 PRO A N 1
ATOM 1649 C CA . PRO A 1 201 ? -21.538 -9.290 5.274 1.00 78.38 201 PRO A CA 1
ATOM 1650 C C . PRO A 1 201 ? -20.504 -10.168 4.569 1.00 78.38 201 PRO A C 1
ATOM 1652 O O . PRO A 1 201 ? -20.006 -9.811 3.504 1.00 78.38 201 PRO A O 1
ATOM 1655 N N . TRP A 1 202 ? -20.264 -11.362 5.113 1.00 83.06 202 TRP A N 1
ATOM 1656 C CA . TRP A 1 202 ? -19.316 -12.337 4.561 1.00 83.06 202 TRP A CA 1
ATOM 1657 C C . TRP A 1 202 ? -19.565 -12.655 3.075 1.00 83.06 202 TRP A C 1
ATOM 1659 O O . TRP A 1 202 ? -18.622 -12.883 2.326 1.00 83.06 202 TRP A O 1
ATOM 1669 N N . ARG A 1 203 ? -20.823 -12.597 2.613 1.00 83.88 203 ARG A N 1
ATOM 1670 C CA . ARG A 1 203 ? -21.185 -12.803 1.200 1.00 83.88 203 ARG A CA 1
ATOM 1671 C C . ARG A 1 203 ? -20.523 -11.792 0.262 1.00 83.88 203 ARG A C 1
ATOM 1673 O O . ARG A 1 203 ? -20.154 -12.165 -0.843 1.00 83.88 203 ARG A O 1
ATOM 1680 N N . LEU A 1 204 ? -20.348 -10.541 0.695 1.00 81.69 204 LEU A N 1
ATOM 1681 C CA . LEU A 1 204 ? -19.635 -9.531 -0.096 1.00 81.69 204 LEU A CA 1
ATOM 1682 C C . LEU A 1 204 ? -18.139 -9.820 -0.152 1.00 81.69 204 LEU A C 1
ATOM 1684 O O . LEU A 1 204 ? -17.539 -9.639 -1.204 1.00 81.69 204 LEU A O 1
ATOM 1688 N N . TRP A 1 205 ? -17.551 -10.314 0.941 1.00 83.00 205 TRP A N 1
ATOM 1689 C CA . TRP A 1 205 ? -16.161 -10.771 0.940 1.00 83.00 205 TRP A CA 1
ATOM 1690 C C . TRP A 1 205 ? -15.954 -11.925 -0.036 1.00 83.00 205 TRP A C 1
ATOM 1692 O O . TRP A 1 205 ? -15.022 -11.888 -0.832 1.00 83.00 205 TRP A O 1
ATOM 1702 N N . VAL A 1 206 ? -16.857 -12.908 -0.030 1.00 86.56 206 VAL A N 1
ATOM 1703 C CA . VAL A 1 206 ? -16.805 -14.039 -0.965 1.00 86.56 206 VAL A CA 1
ATOM 1704 C C . VAL A 1 206 ? -17.016 -13.578 -2.403 1.00 86.56 206 VAL A C 1
ATOM 1706 O O . VAL A 1 206 ? -16.230 -13.948 -3.268 1.00 86.56 206 VAL A O 1
ATOM 1709 N N . ALA A 1 207 ? -18.006 -12.721 -2.666 1.00 86.69 207 ALA A N 1
ATOM 1710 C CA . ALA A 1 207 ? -18.230 -12.163 -3.998 1.00 86.69 207 ALA A CA 1
ATOM 1711 C C . ALA A 1 207 ? -17.004 -11.386 -4.497 1.00 86.69 207 ALA A C 1
ATOM 1713 O O . ALA A 1 207 ? -16.544 -11.614 -5.612 1.00 86.69 207 ALA A O 1
ATOM 1714 N N . ALA A 1 208 ? -16.424 -10.522 -3.663 1.00 87.19 208 ALA A N 1
ATOM 1715 C CA . ALA A 1 208 ? -15.229 -9.769 -4.016 1.00 87.19 208 ALA A CA 1
ATOM 1716 C C . ALA A 1 208 ? -14.019 -10.682 -4.241 1.00 87.19 208 ALA A C 1
ATOM 1718 O O . ALA A 1 208 ? -13.246 -10.452 -5.168 1.00 87.19 208 ALA A O 1
ATOM 1719 N N . TRP A 1 209 ? -13.862 -11.740 -3.445 1.00 85.75 209 TRP A N 1
ATOM 1720 C CA . TRP A 1 209 ? -12.789 -12.712 -3.632 1.00 85.75 209 TRP A CA 1
ATOM 1721 C C . TRP A 1 209 ? -12.938 -13.477 -4.952 1.00 85.75 209 TRP A C 1
ATOM 1723 O O . TRP A 1 209 ? -11.990 -13.524 -5.734 1.00 85.75 209 TRP A O 1
ATOM 1733 N N . LEU A 1 210 ? -14.140 -13.977 -5.258 1.00 88.31 210 LEU A N 1
ATOM 1734 C CA . LEU A 1 210 ? -14.443 -14.663 -6.520 1.00 88.31 210 LEU A CA 1
ATOM 1735 C C . LEU A 1 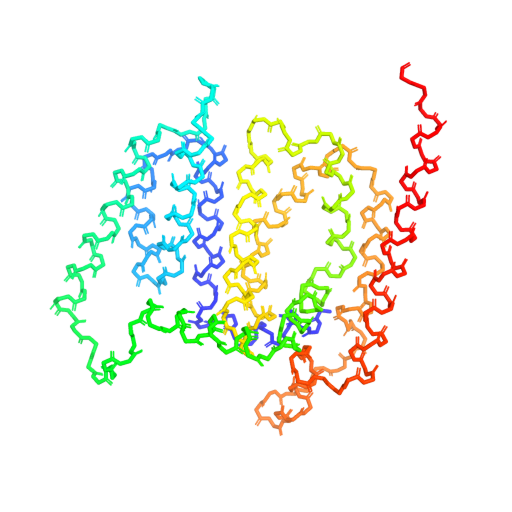210 ? -14.232 -13.748 -7.733 1.00 88.31 210 LEU A C 1
ATOM 1737 O O . LEU A 1 210 ? -13.554 -14.129 -8.685 1.00 88.31 210 LEU A O 1
ATOM 1741 N N . LEU A 1 211 ? -14.726 -12.509 -7.670 1.00 88.75 211 LEU A N 1
ATOM 1742 C CA . LEU A 1 211 ? -14.531 -11.499 -8.715 1.00 88.75 211 LEU A CA 1
ATOM 1743 C C . LEU A 1 211 ? -13.059 -11.083 -8.877 1.00 88.75 211 LEU A C 1
ATOM 1745 O O . LEU A 1 211 ? -12.670 -10.575 -9.931 1.00 88.75 211 LEU A O 1
ATOM 1749 N N . SER A 1 212 ? -12.220 -11.319 -7.867 1.00 87.06 212 SER A N 1
ATOM 1750 C CA . SER A 1 212 ? -10.774 -11.078 -7.933 1.00 87.06 212 SER A CA 1
ATOM 1751 C C . SER A 1 212 ? -9.996 -12.238 -8.562 1.00 87.06 212 SER A C 1
ATOM 1753 O O . SER A 1 212 ? -8.835 -12.051 -8.918 1.00 87.06 212 SER A O 1
ATOM 1755 N N . LEU A 1 213 ? -10.586 -13.427 -8.742 1.00 83.88 213 LEU A N 1
ATOM 1756 C CA . LEU A 1 213 ? -9.867 -14.589 -9.285 1.00 83.88 213 LEU A CA 1
ATOM 1757 C C . LEU A 1 213 ? -9.286 -14.357 -10.690 1.00 83.88 213 LEU A C 1
ATOM 1759 O O . LEU A 1 213 ? -8.126 -14.734 -10.894 1.00 83.88 213 LEU A O 1
ATOM 1763 N N . PRO A 1 214 ? -9.996 -13.707 -11.638 1.00 83.19 214 PRO A N 1
ATOM 1764 C CA . PRO A 1 214 ? -9.411 -13.389 -12.938 1.00 83.19 214 PRO A CA 1
ATOM 1765 C C . PRO A 1 214 ? -8.187 -12.479 -12.806 1.00 83.19 214 PRO A C 1
ATOM 1767 O O . PRO A 1 214 ? -7.146 -12.767 -13.392 1.00 83.19 214 PRO A O 1
ATOM 1770 N N . TRP A 1 215 ? -8.265 -11.449 -11.958 1.00 77.31 215 TRP A N 1
ATOM 1771 C CA . TRP A 1 215 ? -7.159 -10.523 -11.690 1.00 77.31 215 TRP A CA 1
ATOM 1772 C C . TRP A 1 215 ? -5.934 -11.207 -11.098 1.00 77.31 215 TRP A C 1
ATOM 1774 O O . TRP A 1 215 ? -4.803 -10.955 -11.505 1.00 77.31 215 TRP A O 1
ATOM 1784 N N . LEU A 1 216 ? -6.165 -12.143 -10.179 1.00 71.31 216 LEU A N 1
ATOM 1785 C CA . LEU A 1 216 ? -5.114 -12.951 -9.571 1.00 71.31 216 LEU A CA 1
ATOM 1786 C C . LEU A 1 216 ? -4.507 -13.973 -10.542 1.00 71.31 216 LEU A C 1
ATOM 1788 O O . LEU A 1 216 ? -3.584 -14.698 -10.130 1.00 71.31 216 LEU A O 1
ATOM 1792 N N . ARG A 1 217 ? -5.052 -14.063 -11.770 1.00 73.12 217 ARG A N 1
ATOM 1793 C CA . ARG A 1 217 ? -4.675 -14.980 -12.853 1.00 73.12 217 ARG A CA 1
ATOM 1794 C C . ARG A 1 217 ? -4.380 -16.369 -12.300 1.00 73.12 217 ARG A C 1
ATOM 1796 O O . ARG A 1 217 ? -3.325 -16.946 -12.538 1.00 73.12 217 ARG A O 1
ATOM 1803 N N . VAL A 1 218 ? -5.291 -16.871 -11.458 1.00 66.25 218 VAL A N 1
ATOM 1804 C CA . VAL A 1 218 ? -5.080 -18.110 -10.685 1.00 66.25 218 VAL A CA 1
ATOM 1805 C C . VAL A 1 218 ? -4.886 -19.320 -11.599 1.00 66.25 218 VAL A C 1
ATOM 1807 O O . VAL A 1 218 ? -4.170 -20.239 -11.225 1.00 66.25 218 VAL A O 1
ATOM 1810 N N . LEU A 1 219 ? -5.475 -19.271 -12.794 1.00 63.56 219 LEU A N 1
ATOM 1811 C CA . LEU A 1 219 ? -5.423 -20.326 -13.803 1.00 63.56 219 LEU A CA 1
ATOM 1812 C C . LEU A 1 219 ? -4.284 -20.148 -14.825 1.00 63.56 219 LEU A C 1
ATOM 1814 O O . LEU A 1 219 ? -4.140 -20.980 -15.712 1.00 63.56 219 LEU A O 1
ATOM 1818 N N . GLY A 1 220 ? -3.488 -19.075 -14.732 1.00 62.59 220 GLY A N 1
ATOM 1819 C CA . GLY A 1 220 ? -2.366 -18.831 -15.642 1.00 62.59 220 GLY A CA 1
ATOM 1820 C C . GLY A 1 220 ? -1.077 -19.494 -15.157 1.00 62.59 220 GLY A C 1
ATOM 1821 O O . GLY A 1 220 ? -0.729 -19.384 -13.978 1.00 62.59 220 GLY A O 1
ATOM 1822 N N . THR A 1 221 ? -0.342 -20.143 -16.062 1.00 64.25 221 THR A N 1
ATOM 1823 C CA . THR A 1 221 ? 1.037 -20.572 -15.805 1.00 64.25 221 THR A CA 1
ATOM 1824 C C . THR A 1 221 ? 1.931 -19.344 -15.716 1.00 64.25 221 THR A C 1
ATOM 1826 O O . THR A 1 221 ? 1.945 -18.495 -16.605 1.00 64.25 221 THR A O 1
ATOM 1829 N N . ILE A 1 222 ? 2.653 -19.221 -14.607 1.00 62.09 222 ILE A N 1
ATOM 1830 C CA . ILE A 1 222 ? 3.605 -18.133 -14.422 1.00 62.09 222 ILE A CA 1
ATOM 1831 C C . ILE A 1 222 ? 4.843 -18.470 -15.250 1.00 62.09 222 ILE A C 1
ATOM 1833 O O . ILE A 1 222 ? 5.468 -19.494 -14.971 1.00 62.09 222 ILE A O 1
ATOM 1837 N N . PRO A 1 223 ? 5.200 -17.651 -16.247 1.00 62.97 223 PRO A N 1
ATOM 1838 C CA . PRO A 1 223 ? 6.439 -17.843 -16.974 1.00 62.97 223 PRO A CA 1
ATOM 1839 C C . PRO A 1 223 ? 7.618 -17.639 -16.020 1.00 62.97 223 PRO A C 1
ATOM 1841 O O . PRO A 1 223 ? 7.640 -16.700 -15.220 1.00 62.97 223 PRO A O 1
ATOM 1844 N N . GLU A 1 224 ? 8.594 -18.537 -16.091 1.00 63.97 224 GLU A N 1
ATOM 1845 C CA . GLU A 1 224 ? 9.813 -18.435 -15.301 1.00 63.97 224 GLU A CA 1
ATOM 1846 C C . GLU A 1 224 ? 10.578 -17.167 -15.700 1.00 63.97 224 GLU A C 1
ATOM 1848 O O . GLU A 1 224 ? 11.002 -17.026 -16.847 1.00 63.97 224 GLU A O 1
ATOM 1853 N N . ARG A 1 225 ? 10.738 -16.225 -14.759 1.00 59.72 225 ARG A N 1
ATOM 1854 C CA . ARG A 1 225 ? 11.327 -14.894 -15.015 1.00 59.72 225 ARG A CA 1
ATOM 1855 C C . ARG A 1 225 ? 12.725 -14.966 -15.634 1.00 59.72 225 ARG A C 1
ATOM 1857 O O . ARG A 1 225 ? 13.055 -14.117 -16.451 1.00 59.72 225 ARG A O 1
ATOM 1864 N N . ALA A 1 226 ? 13.514 -15.972 -15.250 1.00 60.88 226 ALA A N 1
ATOM 1865 C CA . ALA A 1 226 ? 14.882 -16.159 -15.727 1.00 60.88 226 ALA A CA 1
ATOM 1866 C C . ALA A 1 226 ? 14.959 -16.587 -17.204 1.00 60.88 226 ALA A C 1
ATOM 1868 O O . ALA A 1 226 ? 15.969 -16.336 -17.852 1.00 60.88 226 ALA A O 1
ATOM 1869 N N . ILE A 1 227 ? 13.902 -17.214 -17.731 1.00 58.34 227 ILE A N 1
ATOM 1870 C CA . ILE A 1 227 ? 13.898 -17.824 -19.070 1.00 58.34 227 ILE A CA 1
ATOM 1871 C C . ILE A 1 227 ? 12.958 -17.066 -20.021 1.00 58.34 227 ILE A C 1
ATOM 1873 O O . ILE A 1 227 ? 13.255 -16.914 -21.201 1.00 58.34 227 ILE A O 1
ATOM 1877 N N . PHE A 1 228 ? 11.846 -16.530 -19.512 1.00 62.66 228 PHE A N 1
ATOM 1878 C CA . PHE A 1 228 ? 10.785 -15.902 -20.304 1.00 62.66 228 PHE A CA 1
ATOM 1879 C C . PHE A 1 228 ? 10.439 -14.504 -19.779 1.00 62.66 228 PHE A C 1
ATOM 1881 O O . PHE A 1 228 ? 9.292 -14.220 -19.419 1.00 62.66 228 PHE A O 1
ATOM 1888 N N . TRP A 1 229 ? 11.442 -13.621 -19.734 1.00 63.12 229 TRP A N 1
ATOM 1889 C CA . TRP A 1 229 ? 11.303 -12.251 -19.227 1.00 63.12 229 TRP A CA 1
ATOM 1890 C C . TRP A 1 229 ? 10.161 -11.474 -19.899 1.00 63.12 229 TRP A C 1
ATOM 1892 O O . TRP A 1 229 ? 9.349 -10.858 -19.215 1.00 63.12 229 TRP A O 1
ATOM 1902 N N . GLU A 1 230 ? 10.029 -11.568 -21.225 1.00 66.94 230 GLU A N 1
ATOM 1903 C CA . GLU A 1 230 ? 8.975 -10.876 -21.982 1.00 66.94 230 GLU A CA 1
ATOM 1904 C C . GLU A 1 230 ? 7.570 -11.359 -21.604 1.00 66.94 230 GLU A C 1
ATOM 1906 O O . GLU A 1 230 ? 6.669 -10.553 -21.359 1.00 66.94 230 GLU A O 1
ATOM 1911 N N . ALA A 1 231 ? 7.386 -12.675 -21.467 1.00 66.00 231 ALA A N 1
ATOM 1912 C CA . ALA A 1 231 ? 6.116 -13.242 -21.033 1.00 66.00 231 ALA A CA 1
ATOM 1913 C C . ALA A 1 231 ? 5.805 -12.851 -19.581 1.00 66.00 231 ALA A C 1
ATOM 1915 O O . ALA A 1 231 ? 4.663 -12.510 -19.276 1.00 66.00 231 ALA A O 1
ATOM 1916 N N . ALA A 1 232 ? 6.809 -12.838 -18.698 1.00 67.19 232 ALA A N 1
ATOM 1917 C CA . ALA A 1 232 ? 6.676 -12.394 -17.310 1.00 67.19 232 ALA A CA 1
ATOM 1918 C C . ALA A 1 232 ? 6.350 -10.898 -17.197 1.00 67.19 232 ALA A C 1
ATOM 1920 O O . ALA A 1 232 ? 5.592 -10.506 -16.312 1.00 67.19 232 ALA A O 1
ATOM 1921 N N . HIS A 1 233 ? 6.840 -10.066 -18.116 1.00 70.69 233 HIS A N 1
ATOM 1922 C CA . HIS A 1 233 ? 6.548 -8.633 -18.144 1.00 70.69 233 HIS A CA 1
ATOM 1923 C C . HIS A 1 233 ? 5.056 -8.349 -18.358 1.00 70.69 233 HIS A C 1
ATOM 1925 O O . HIS A 1 233 ? 4.491 -7.497 -17.678 1.00 70.69 233 HIS A O 1
ATOM 1931 N N . THR A 1 234 ? 4.367 -9.130 -19.196 1.00 72.50 234 THR A N 1
ATOM 1932 C CA . THR A 1 234 ? 2.917 -8.966 -19.452 1.00 72.50 234 THR A CA 1
ATOM 1933 C C . THR A 1 234 ? 2.010 -9.284 -18.253 1.00 72.50 234 THR A C 1
ATOM 1935 O O . THR A 1 234 ? 0.782 -9.153 -18.334 1.00 72.50 234 THR A O 1
ATOM 1938 N N . TRP A 1 235 ? 2.578 -9.735 -17.132 1.00 72.12 235 TRP A N 1
ATOM 1939 C CA . TRP A 1 235 ? 1.862 -9.903 -15.868 1.00 72.12 235 TRP A CA 1
ATOM 1940 C C . TRP A 1 235 ? 1.714 -8.607 -15.080 1.00 72.12 235 TRP A C 1
ATOM 1942 O O . TRP A 1 235 ? 0.799 -8.509 -14.261 1.00 72.12 235 TRP A O 1
ATOM 1952 N N . TYR A 1 236 ? 2.547 -7.612 -15.367 1.00 76.19 236 TYR A N 1
ATOM 1953 C CA . TYR A 1 236 ? 2.445 -6.276 -14.806 1.00 76.19 236 TYR A CA 1
ATOM 1954 C C . TYR A 1 236 ? 1.641 -5.388 -15.744 1.00 76.19 236 TYR A C 1
ATOM 1956 O O . TYR A 1 236 ? 1.862 -5.378 -16.956 1.00 76.19 236 TYR A O 1
ATOM 1964 N N . VAL A 1 237 ? 0.694 -4.632 -15.191 1.00 79.56 237 VAL A N 1
ATOM 1965 C CA . VAL A 1 237 ? -0.183 -3.757 -15.986 1.00 79.56 237 VAL A CA 1
ATOM 1966 C C . VAL A 1 237 ? 0.619 -2.732 -16.766 1.00 79.56 237 VAL A C 1
ATOM 1968 O O . VAL A 1 237 ? 0.253 -2.416 -17.899 1.00 79.56 237 VAL A O 1
ATOM 1971 N N . GLU A 1 238 ? 1.718 -2.251 -16.180 1.00 76.50 238 GLU A N 1
ATOM 1972 C CA . GLU A 1 238 ? 2.566 -1.219 -16.773 1.00 76.50 238 GLU A CA 1
ATOM 1973 C C . GLU A 1 238 ? 3.103 -1.621 -18.153 1.00 76.50 238 GLU A C 1
ATOM 1975 O O . GLU A 1 238 ? 3.348 -0.745 -18.981 1.00 76.50 238 GLU A O 1
ATOM 1980 N N . PHE A 1 239 ? 3.221 -2.927 -18.419 1.00 79.81 239 PHE A N 1
ATOM 1981 C CA . PHE A 1 239 ? 3.764 -3.479 -19.662 1.00 79.81 239 PHE A CA 1
ATOM 1982 C C . PHE A 1 239 ? 2.718 -4.207 -20.522 1.00 79.81 239 PHE A C 1
ATOM 1984 O O . PHE A 1 239 ? 3.063 -4.797 -21.546 1.00 79.81 239 PHE A O 1
ATOM 1991 N N . MET A 1 240 ? 1.437 -4.200 -20.137 1.00 83.25 240 MET A N 1
ATOM 1992 C CA . MET A 1 240 ? 0.383 -4.822 -20.946 1.00 83.25 240 MET A CA 1
ATOM 1993 C C . MET A 1 240 ? 0.033 -3.970 -22.178 1.00 83.25 240 MET A C 1
ATOM 1995 O O . MET A 1 240 ? -0.003 -2.743 -22.081 1.00 83.25 240 MET A O 1
ATOM 1999 N N . PRO A 1 241 ? -0.330 -4.592 -23.318 1.00 86.69 241 PRO A N 1
ATOM 2000 C CA . PRO A 1 241 ? -0.889 -3.868 -24.455 1.00 86.69 241 PRO A CA 1
ATOM 2001 C C . PRO A 1 241 ? -2.150 -3.088 -24.069 1.00 86.69 241 PRO A C 1
ATOM 2003 O O . PRO A 1 241 ? -2.966 -3.567 -23.276 1.00 86.69 241 PRO A O 1
ATOM 2006 N N . TRP A 1 242 ? -2.355 -1.923 -24.689 1.00 85.94 242 TRP A N 1
ATOM 2007 C CA . TRP A 1 242 ? -3.470 -1.020 -24.374 1.00 85.94 242 TRP A CA 1
ATOM 2008 C C . TRP A 1 242 ? -4.846 -1.702 -24.422 1.00 85.94 242 TRP A C 1
ATOM 2010 O O . TRP A 1 242 ? -5.654 -1.533 -23.512 1.00 85.94 242 TRP A O 1
ATOM 2020 N N . GLY A 1 243 ? -5.106 -2.539 -25.435 1.00 88.25 243 GLY A N 1
ATOM 2021 C CA . GLY A 1 243 ? -6.375 -3.273 -25.541 1.00 88.25 243 GLY A CA 1
ATOM 2022 C C . GLY A 1 243 ? -6.638 -4.189 -24.340 1.00 88.25 243 GLY A C 1
ATOM 2023 O O . GLY A 1 243 ? -7.741 -4.214 -23.796 1.00 88.25 243 GLY A O 1
ATOM 2024 N N . THR A 1 244 ? -5.599 -4.875 -23.861 1.00 87.38 244 THR A N 1
ATOM 2025 C CA . THR A 1 244 ? -5.668 -5.729 -22.669 1.00 87.38 244 THR A CA 1
ATOM 2026 C C . THR A 1 244 ? -5.915 -4.897 -21.413 1.00 87.38 244 THR A C 1
ATOM 2028 O O . THR A 1 244 ? -6.744 -5.273 -20.586 1.00 87.38 244 THR A O 1
ATOM 2031 N N . GLN A 1 245 ? -5.251 -3.743 -21.282 1.00 88.38 245 GLN A N 1
ATOM 2032 C CA . GLN A 1 245 ? -5.480 -2.808 -20.177 1.00 88.38 245 GLN A CA 1
ATOM 2033 C C . GLN A 1 245 ? -6.933 -2.314 -20.134 1.00 88.38 245 GLN A C 1
ATOM 2035 O O . GLN A 1 245 ? -7.534 -2.295 -19.063 1.00 88.38 245 GLN A O 1
ATOM 2040 N N . MET A 1 246 ? -7.523 -1.965 -21.283 1.00 90.25 246 MET A N 1
ATOM 2041 C CA . MET A 1 246 ? -8.926 -1.535 -21.369 1.00 90.25 246 MET A CA 1
ATOM 2042 C C . MET A 1 246 ? -9.902 -2.645 -20.971 1.00 90.25 246 MET A C 1
ATOM 2044 O O . MET A 1 246 ? -10.846 -2.387 -20.226 1.00 90.25 246 MET A O 1
ATOM 2048 N N . GLY A 1 247 ? -9.669 -3.883 -21.417 1.00 90.00 247 GLY A N 1
ATOM 2049 C CA . GLY A 1 247 ? -10.499 -5.028 -21.026 1.00 90.00 247 GLY A CA 1
ATOM 2050 C C . GLY A 1 247 ? -10.474 -5.263 -19.514 1.00 90.00 247 GLY A C 1
ATOM 2051 O O . GLY A 1 247 ? -11.515 -5.440 -18.879 1.00 90.00 247 GLY A O 1
ATOM 2052 N N . TRP A 1 248 ? -9.286 -5.167 -18.919 1.00 88.38 248 TRP A N 1
ATOM 2053 C CA . TRP A 1 248 ? -9.096 -5.221 -17.474 1.00 88.38 248 TRP A CA 1
ATOM 2054 C C . TRP A 1 248 ? -9.795 -4.063 -16.750 1.00 88.38 248 TRP A C 1
ATOM 2056 O O . TRP A 1 248 ? -10.508 -4.295 -15.775 1.00 88.38 248 TRP A O 1
ATOM 2066 N N . ALA A 1 249 ? -9.679 -2.834 -17.252 1.00 90.06 249 ALA A N 1
ATOM 2067 C CA . ALA A 1 249 ? -10.377 -1.669 -16.709 1.00 90.06 249 ALA A CA 1
ATOM 2068 C C . ALA A 1 249 ? -11.900 -1.859 -16.696 1.00 90.06 249 ALA A C 1
ATOM 2070 O O . ALA A 1 249 ? -12.550 -1.659 -15.668 1.00 90.06 249 ALA A O 1
ATOM 2071 N N . ALA A 1 250 ? -12.463 -2.297 -17.824 1.00 91.38 250 ALA A N 1
ATOM 2072 C CA . ALA A 1 250 ? -13.888 -2.565 -17.961 1.00 91.38 250 ALA A CA 1
ATOM 2073 C C . ALA A 1 250 ? -14.346 -3.651 -16.978 1.00 91.38 250 ALA A C 1
ATOM 2075 O O . ALA A 1 250 ? -15.354 -3.480 -16.291 1.00 91.38 250 ALA A O 1
ATOM 2076 N N . TYR A 1 251 ? -13.566 -4.727 -16.838 1.00 90.81 251 TYR A N 1
ATOM 2077 C CA . TYR A 1 251 ? -13.844 -5.780 -15.866 1.00 90.81 251 TYR A CA 1
ATOM 2078 C C . TYR A 1 251 ? -13.792 -5.262 -14.419 1.00 90.81 251 TYR A C 1
ATOM 2080 O O . TYR A 1 251 ? -14.660 -5.594 -13.614 1.00 90.81 251 TYR A O 1
ATOM 2088 N N . TRP A 1 252 ? -12.830 -4.399 -14.075 1.00 89.50 252 TRP A N 1
ATOM 2089 C CA . TRP A 1 252 ? -12.763 -3.788 -12.744 1.00 89.50 252 TRP A CA 1
ATOM 2090 C C . TRP A 1 252 ? -14.011 -2.972 -12.412 1.00 89.50 252 TRP A C 1
ATOM 2092 O O . TRP A 1 252 ? -14.561 -3.106 -11.317 1.00 89.50 252 TRP A O 1
ATOM 2102 N N . LEU A 1 253 ? -14.453 -2.135 -13.354 1.00 90.94 253 LEU A N 1
ATOM 2103 C CA . LEU A 1 253 ? -15.641 -1.299 -13.204 1.00 90.94 253 LEU A CA 1
ATOM 2104 C C . LEU A 1 253 ? -16.905 -2.152 -13.100 1.00 90.94 253 LEU A C 1
ATOM 2106 O O . LEU A 1 253 ? -17.748 -1.887 -12.244 1.00 90.94 253 LEU A O 1
ATOM 2110 N N . PHE A 1 254 ? -17.007 -3.214 -13.902 1.00 92.56 254 PHE A N 1
ATOM 2111 C CA . PHE A 1 254 ? -18.089 -4.191 -13.806 1.00 92.56 254 PHE A CA 1
ATOM 2112 C C . PHE A 1 254 ? -18.150 -4.833 -12.414 1.00 92.56 254 PHE A C 1
ATOM 2114 O O . PHE A 1 254 ? -19.212 -4.846 -11.793 1.00 92.56 254 PHE A O 1
ATOM 2121 N N . CYS A 1 255 ? -17.016 -5.297 -11.880 1.00 91.31 255 CYS A N 1
ATOM 2122 C CA . CYS A 1 255 ? -16.940 -5.842 -10.523 1.00 91.31 255 CYS A CA 1
ATOM 2123 C C . CYS A 1 255 ? -17.398 -4.825 -9.471 1.00 91.31 255 CYS A C 1
ATOM 2125 O O . CYS A 1 255 ? -18.137 -5.183 -8.553 1.00 91.31 255 CYS A O 1
ATOM 2127 N N . GLY A 1 256 ? -16.986 -3.562 -9.614 1.00 88.94 256 GLY A N 1
ATOM 2128 C CA . GLY A 1 256 ? -17.431 -2.466 -8.757 1.00 88.94 256 GLY A CA 1
ATOM 2129 C C . GLY A 1 256 ? -18.944 -2.268 -8.809 1.00 88.94 256 GLY A C 1
ATOM 2130 O O . GLY A 1 256 ? -19.591 -2.247 -7.765 1.00 88.94 256 GLY A O 1
ATOM 2131 N N . GLY A 1 257 ? -19.526 -2.205 -10.009 1.00 89.69 257 GLY A N 1
ATOM 2132 C CA . GLY A 1 257 ? -20.972 -2.080 -10.210 1.00 89.69 257 GLY A CA 1
ATOM 2133 C C . GLY A 1 257 ? -21.762 -3.265 -9.646 1.00 89.69 257 GLY A C 1
ATOM 2134 O O . GLY A 1 257 ? -22.764 -3.068 -8.957 1.00 89.69 257 GLY A O 1
ATOM 2135 N N . ALA A 1 258 ? -21.281 -4.491 -9.858 1.00 89.19 258 ALA A N 1
ATOM 2136 C CA . ALA A 1 258 ? -21.894 -5.701 -9.317 1.00 89.19 258 ALA A CA 1
ATOM 2137 C C . ALA A 1 258 ? -21.887 -5.694 -7.779 1.00 89.19 258 ALA A C 1
ATOM 2139 O O . ALA A 1 258 ? -22.926 -5.892 -7.147 1.00 89.19 258 ALA A O 1
ATOM 2140 N N . LEU A 1 259 ? -20.734 -5.410 -7.163 1.00 87.88 259 LEU A N 1
ATOM 2141 C CA . LEU A 1 259 ? -20.606 -5.317 -5.707 1.00 87.88 259 LEU A CA 1
ATOM 2142 C C . LEU A 1 259 ? -21.448 -4.177 -5.121 1.00 87.88 259 LEU A C 1
ATOM 2144 O O . LEU A 1 259 ? -22.059 -4.355 -4.066 1.00 87.88 259 LEU A O 1
ATOM 2148 N N . TRP A 1 260 ? -21.521 -3.034 -5.808 1.00 85.62 260 TRP A N 1
ATOM 2149 C CA . TRP A 1 260 ? -22.365 -1.906 -5.414 1.00 85.62 260 TRP A CA 1
ATOM 2150 C C . TRP A 1 260 ? -23.843 -2.290 -5.385 1.00 85.62 260 TRP A C 1
ATOM 2152 O O . TRP A 1 260 ? -24.528 -2.038 -4.394 1.00 85.62 260 TRP A O 1
ATOM 2162 N N . TRP A 1 261 ? -24.329 -2.956 -6.434 1.00 84.62 261 TRP A N 1
ATOM 2163 C CA . TRP A 1 261 ? -25.713 -3.415 -6.512 1.00 84.62 261 TRP A CA 1
ATOM 2164 C C . TRP A 1 261 ? -26.063 -4.385 -5.374 1.00 84.62 261 TRP A C 1
ATOM 2166 O O . TRP A 1 261 ? -27.096 -4.226 -4.719 1.00 84.62 261 TRP A O 1
ATOM 2176 N N . PHE A 1 262 ? -25.164 -5.324 -5.053 1.00 79.81 262 PHE A N 1
ATOM 2177 C CA . PHE A 1 262 ? -25.314 -6.202 -3.886 1.00 79.81 26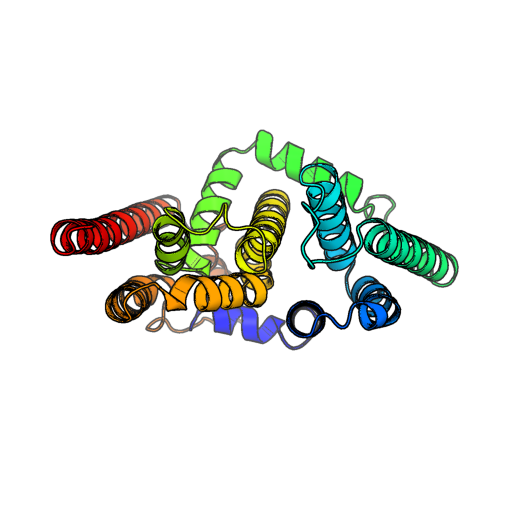2 PHE A CA 1
ATOM 2178 C C . PHE A 1 262 ? -25.362 -5.432 -2.556 1.00 79.81 262 PHE A C 1
ATOM 2180 O O . PHE A 1 262 ? -26.080 -5.836 -1.637 1.00 79.81 262 PHE A O 1
ATOM 2187 N N . PHE A 1 263 ? -24.605 -4.338 -2.436 1.00 76.38 263 PHE A N 1
ATOM 2188 C CA . PHE A 1 263 ? -24.572 -3.496 -1.239 1.00 76.38 263 PHE A CA 1
ATOM 2189 C C . PHE A 1 263 ? -25.872 -2.686 -1.065 1.00 76.38 263 PHE A C 1
ATOM 2191 O O . PHE A 1 263 ? -26.495 -2.737 -0.002 1.00 76.38 263 PHE A O 1
ATOM 2198 N N . GLU A 1 264 ? -26.328 -2.001 -2.119 1.00 76.81 264 GLU A N 1
ATOM 2199 C CA . GLU A 1 264 ? -27.575 -1.215 -2.161 1.00 76.81 264 GLU A CA 1
ATOM 2200 C C . GLU A 1 264 ? -28.821 -2.076 -1.905 1.00 76.81 264 GLU A C 1
ATOM 2202 O O . GLU A 1 264 ? -29.677 -1.713 -1.093 1.00 76.81 264 GLU A O 1
ATOM 2207 N N . ALA A 1 265 ? -28.911 -3.253 -2.535 1.00 69.88 265 ALA A N 1
ATOM 2208 C CA . ALA A 1 265 ? -30.050 -4.160 -2.380 1.00 69.88 265 ALA A CA 1
ATOM 2209 C C . ALA A 1 265 ? -30.245 -4.639 -0.930 1.00 69.88 265 ALA A C 1
ATOM 2211 O O . ALA A 1 265 ? -31.354 -5.016 -0.541 1.00 69.88 265 ALA A O 1
ATOM 2212 N N . LYS A 1 266 ? -29.178 -4.621 -0.120 1.00 63.91 266 LYS A N 1
ATOM 2213 C CA . LYS A 1 266 ? -29.226 -4.982 1.298 1.00 63.91 266 LYS A CA 1
ATOM 2214 C C . LYS A 1 266 ? -29.596 -3.799 2.192 1.00 63.91 266 LYS A C 1
ATOM 2216 O O . LYS A 1 266 ? -30.405 -3.985 3.095 1.00 63.91 266 LYS A O 1
ATOM 2221 N N . LEU A 1 267 ? -29.061 -2.603 1.929 1.00 58.56 267 LEU A N 1
ATOM 2222 C CA . LEU A 1 267 ? -29.399 -1.392 2.693 1.00 58.56 267 LEU A CA 1
ATOM 2223 C C . LEU A 1 267 ? -30.896 -1.067 2.633 1.00 58.56 267 LEU A C 1
ATOM 2225 O O . LEU A 1 267 ? -31.463 -0.644 3.632 1.00 58.56 267 LEU A O 1
ATOM 2229 N N . ARG A 1 268 ? -31.561 -1.355 1.507 1.00 56.03 268 ARG A N 1
ATOM 2230 C CA . ARG A 1 268 ? -33.021 -1.198 1.376 1.00 56.03 268 ARG A CA 1
ATOM 2231 C C . ARG A 1 268 ? -33.845 -2.174 2.227 1.00 56.03 268 ARG A C 1
ATOM 2233 O O . ARG A 1 268 ? -35.039 -1.957 2.382 1.00 56.03 268 ARG A O 1
ATOM 2240 N N . LYS A 1 269 ? -33.247 -3.254 2.747 1.00 53.06 269 LYS A N 1
ATOM 2241 C CA . LYS A 1 269 ? -33.945 -4.312 3.507 1.00 53.06 269 LYS A CA 1
ATOM 2242 C C . LYS A 1 269 ? -33.737 -4.239 5.021 1.00 53.06 269 LYS A C 1
ATOM 2244 O O . LYS A 1 269 ? -34.357 -5.009 5.745 1.00 53.06 269 LYS A O 1
ATOM 2249 N N . THR A 1 270 ? -32.882 -3.344 5.503 1.00 48.03 270 THR A N 1
ATOM 2250 C CA . THR A 1 270 ? -32.703 -3.064 6.933 1.00 48.03 270 THR A CA 1
ATOM 2251 C C . THR A 1 270 ? -33.242 -1.665 7.217 1.00 48.03 270 THR A C 1
ATOM 2253 O O . THR A 1 270 ? -32.527 -0.707 6.918 1.00 48.03 270 THR A O 1
ATOM 2256 N N . PRO A 1 271 ? -34.483 -1.518 7.719 1.00 41.06 271 PRO A N 1
ATOM 2257 C CA . PRO A 1 271 ? -34.941 -0.227 8.217 1.00 41.06 271 PRO A CA 1
ATOM 2258 C C . PRO A 1 271 ? -34.042 0.203 9.385 1.00 41.06 271 PRO A C 1
ATOM 2260 O O . PRO A 1 271 ? -33.637 -0.637 10.193 1.00 41.06 271 PRO A O 1
ATOM 2263 N N . LEU A 1 272 ? -33.672 1.487 9.385 1.00 39.91 272 LEU A N 1
ATOM 2264 C CA . LEU A 1 272 ? -32.979 2.158 10.488 1.00 39.91 272 LEU A CA 1
ATOM 2265 C C . LEU A 1 272 ? -33.870 2.218 11.729 1.00 39.91 272 LEU A C 1
ATOM 2267 O O . LEU A 1 272 ? -35.090 2.431 11.548 1.00 39.91 272 LEU A O 1
#

Secondary structure (DSSP, 8-state):
-HHHHHHHHHIIIIIHHHHHHHHHHHHHHHHT-GGGHHHHHHHHHHH-THHHHHHHHHHHHHHHS---SSSS--HHHHHHHHHHHHHHHHHHHHHS--TT--TT--HHHHHHHHHHHHHH-HHHHHHHHHHHHHHHTTHHHHHHHTHHHHTTSTTHHHHHHHHHHHHHHHHHHTGGGHHHHHHHTHHHHHHHHHHHHTTS-HHHHHHHHHHHTTTTTTTSPPPPTTT-HHHHHTTSGGGS-HHHHHHHHHHHHHHHHHHHHHHHHHHTTS--